Protein AF-A0A6L8N233-F1 (afdb_monomer_lite)

Structure (mmCIF, N/CA/C/O backbone):
data_AF-A0A6L8N233-F1
#
_entry.id   AF-A0A6L8N233-F1
#
loop_
_atom_site.group_PDB
_atom_site.id
_atom_site.type_symbol
_atom_site.label_atom_id
_atom_site.label_alt_id
_atom_site.label_comp_id
_atom_site.label_asym_id
_atom_site.label_entity_id
_atom_site.label_seq_id
_atom_site.pdbx_PDB_ins_code
_atom_site.Cartn_x
_atom_site.Cartn_y
_atom_site.Cartn_z
_atom_site.occupancy
_atom_site.B_iso_or_equiv
_atom_site.auth_seq_id
_atom_site.auth_comp_id
_atom_site.auth_asym_id
_atom_site.auth_atom_id
_atom_site.pdbx_PDB_model_num
ATOM 1 N N . GLY A 1 1 ? 22.924 7.609 2.608 1.00 50.69 1 GLY A N 1
ATOM 2 C CA . GLY A 1 1 ? 23.339 6.832 1.426 1.00 50.69 1 GLY A CA 1
ATOM 3 C C . GLY A 1 1 ? 22.273 6.999 0.373 1.00 50.69 1 GLY A C 1
ATOM 4 O O . GLY A 1 1 ? 21.151 7.308 0.747 1.00 50.69 1 GLY A O 1
ATOM 5 N N . ASP A 1 2 ? 22.6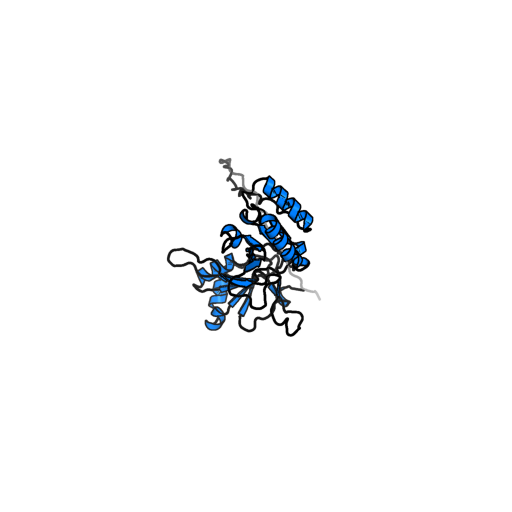19 6.865 -0.901 1.00 60.12 2 ASP A N 1
ATOM 6 C CA . ASP A 1 2 ? 21.620 6.881 -1.972 1.00 60.12 2 ASP A CA 1
ATOM 7 C C . ASP A 1 2 ? 20.732 5.619 -1.847 1.00 60.12 2 ASP A C 1
ATOM 9 O O . ASP A 1 2 ? 21.285 4.513 -1.797 1.00 60.12 2 ASP A O 1
ATOM 13 N N . PRO A 1 3 ? 19.396 5.764 -1.716 1.00 60.16 3 PRO A N 1
ATOM 14 C CA . PRO A 1 3 ? 18.484 4.645 -1.496 1.00 60.16 3 PRO A CA 1
ATOM 15 C C . PRO A 1 3 ? 18.582 3.564 -2.577 1.00 60.16 3 PRO A C 1
ATOM 17 O O . PRO A 1 3 ? 18.396 2.393 -2.258 1.00 60.16 3 PRO A O 1
ATOM 20 N N . ALA A 1 4 ? 18.977 3.902 -3.810 1.00 62.16 4 ALA A N 1
ATOM 21 C CA . ALA A 1 4 ? 19.159 2.920 -4.880 1.00 62.16 4 ALA A CA 1
ATOM 22 C C . ALA A 1 4 ? 20.195 1.827 -4.538 1.00 62.16 4 ALA A C 1
ATOM 24 O O . ALA A 1 4 ? 20.049 0.683 -4.961 1.00 62.16 4 ALA A O 1
ATOM 25 N N . TYR A 1 5 ? 21.206 2.139 -3.718 1.00 60.59 5 TYR A N 1
ATOM 26 C CA . TYR A 1 5 ? 22.234 1.175 -3.295 1.00 60.59 5 TYR A CA 1
ATOM 27 C C . TYR A 1 5 ? 21.798 0.277 -2.131 1.00 60.59 5 TYR A C 1
ATOM 29 O O . TYR A 1 5 ? 22.546 -0.616 -1.739 1.00 60.59 5 TYR A O 1
ATOM 37 N N . ALA A 1 6 ? 20.618 0.517 -1.557 1.00 68.31 6 ALA A N 1
ATOM 38 C CA . ALA A 1 6 ? 20.061 -0.294 -0.479 1.00 68.31 6 ALA A CA 1
ATOM 39 C C . ALA A 1 6 ? 19.075 -1.364 -0.986 1.00 68.31 6 ALA A C 1
ATOM 41 O O . ALA A 1 6 ? 18.641 -2.202 -0.196 1.00 68.31 6 ALA A O 1
ATOM 42 N N . ALA A 1 7 ? 18.723 -1.335 -2.278 1.00 79.88 7 ALA A N 1
ATOM 43 C CA . ALA A 1 7 ? 17.742 -2.242 -2.856 1.00 79.88 7 ALA A CA 1
ATOM 44 C C . ALA A 1 7 ? 18.231 -3.702 -2.843 1.00 79.88 7 ALA A C 1
ATOM 46 O O . ALA A 1 7 ? 19.327 -4.007 -3.320 1.00 79.88 7 ALA A O 1
ATOM 47 N N . ALA A 1 8 ? 17.402 -4.611 -2.329 1.00 82.50 8 ALA A N 1
ATOM 48 C CA . ALA A 1 8 ? 17.662 -6.043 -2.382 1.00 82.50 8 ALA A CA 1
ATOM 49 C C . ALA A 1 8 ? 17.542 -6.579 -3.813 1.00 82.50 8 ALA A C 1
ATOM 51 O O . ALA A 1 8 ? 16.635 -6.212 -4.568 1.00 82.50 8 ALA A O 1
ATOM 52 N N . ALA A 1 9 ? 18.442 -7.493 -4.169 1.00 83.44 9 ALA A N 1
ATOM 53 C CA . ALA A 1 9 ? 18.313 -8.270 -5.391 1.00 83.44 9 ALA A CA 1
ATOM 54 C C . ALA A 1 9 ? 17.313 -9.415 -5.178 1.00 83.44 9 ALA A C 1
ATOM 56 O O . ALA A 1 9 ? 17.470 -10.201 -4.243 1.00 83.44 9 ALA A O 1
ATOM 57 N N . HIS A 1 10 ? 16.345 -9.548 -6.089 1.00 84.44 10 HIS A N 1
ATOM 58 C CA . HIS A 1 10 ? 15.433 -10.689 -6.085 1.00 84.44 10 HIS A CA 1
ATOM 59 C C . HIS A 1 10 ? 16.113 -11.914 -6.705 1.00 84.44 10 HIS A C 1
ATOM 61 O O . HIS A 1 10 ? 16.753 -11.770 -7.751 1.00 84.44 10 HIS A O 1
ATOM 67 N N . PRO A 1 11 ? 15.933 -13.126 -6.153 1.00 81.19 11 PRO A N 1
ATOM 68 C CA . PRO A 1 11 ? 16.525 -14.335 -6.727 1.00 81.19 11 PRO A CA 1
ATOM 69 C C . PRO A 1 11 ? 15.965 -14.690 -8.115 1.00 81.19 11 PRO A C 1
ATOM 71 O O . PRO A 1 11 ? 16.673 -15.284 -8.923 1.00 81.19 11 PRO A O 1
ATOM 74 N N . GLU A 1 12 ? 14.711 -14.322 -8.399 1.00 85.19 12 GLU A N 1
ATOM 75 C CA . GLU A 1 12 ? 13.972 -14.794 -9.587 1.00 85.19 12 GLU A CA 1
ATOM 76 C C . GLU A 1 12 ? 13.432 -13.679 -10.499 1.00 85.19 12 GLU A C 1
ATOM 78 O O . GLU A 1 12 ? 12.835 -13.969 -11.531 1.00 85.19 12 GLU A O 1
ATOM 83 N N . LYS A 1 13 ? 13.589 -12.402 -10.123 1.00 88.31 13 LYS A N 1
ATOM 84 C CA . LYS A 1 13 ? 12.946 -11.272 -10.820 1.00 88.31 13 LYS A CA 1
ATOM 85 C C . LYS A 1 13 ? 13.950 -10.196 -11.190 1.00 88.31 13 LYS A C 1
ATOM 87 O O . LYS A 1 13 ? 14.849 -9.871 -10.414 1.00 88.31 13 LYS A O 1
ATOM 92 N N . VAL A 1 14 ? 13.746 -9.582 -12.350 1.00 91.75 14 VAL A N 1
ATOM 93 C CA . VAL A 1 14 ? 14.520 -8.418 -12.787 1.00 91.75 14 VAL A CA 1
ATOM 94 C C . VAL A 1 14 ? 13.913 -7.170 -12.152 1.00 91.75 14 VAL A C 1
ATOM 96 O O . VAL A 1 14 ? 12.794 -6.781 -12.470 1.00 91.75 14 VAL A O 1
ATOM 99 N N . SER A 1 15 ? 14.646 -6.541 -11.233 1.00 93.44 15 SER A N 1
ATOM 100 C CA . SER A 1 15 ? 14.187 -5.321 -10.558 1.00 93.44 15 SER A CA 1
ATOM 101 C C . SER A 1 15 ? 14.528 -4.087 -11.387 1.00 93.44 15 SER A C 1
ATOM 103 O O . SER A 1 15 ? 15.699 -3.850 -11.681 1.00 93.44 15 SER A O 1
ATOM 105 N N . VAL A 1 16 ? 13.520 -3.284 -11.722 1.00 95.44 16 VAL A N 1
ATOM 106 C CA . VAL A 1 16 ? 13.694 -1.989 -12.391 1.00 95.44 16 VAL A CA 1
ATOM 107 C C . VAL A 1 16 ? 13.377 -0.886 -11.390 1.00 95.44 16 VAL A C 1
ATOM 109 O O . VAL A 1 16 ? 12.222 -0.682 -11.019 1.00 95.44 16 VAL A O 1
ATOM 112 N N . LEU A 1 17 ? 14.424 -0.199 -10.930 1.00 95.19 17 LEU A N 1
ATOM 113 C CA . LEU A 1 17 ? 14.299 0.929 -10.011 1.00 95.19 17 LEU A CA 1
ATOM 114 C C . LEU A 1 17 ? 13.751 2.151 -10.755 1.00 95.19 17 LEU A C 1
ATOM 116 O O . LEU A 1 17 ? 14.282 2.548 -11.794 1.00 95.19 17 LEU A O 1
ATOM 120 N N . LEU A 1 18 ? 12.695 2.748 -10.212 1.00 94.94 18 LEU A N 1
ATOM 121 C CA . LEU A 1 18 ? 11.991 3.869 -10.813 1.00 94.94 18 LEU A CA 1
ATOM 122 C C . LEU A 1 18 ? 12.431 5.187 -10.186 1.00 94.94 18 LEU A C 1
ATOM 124 O O . LEU A 1 18 ? 12.114 5.478 -9.031 1.00 94.94 18 LEU A O 1
ATOM 128 N N . GLY A 1 19 ? 13.114 5.994 -10.995 1.00 91.62 19 GLY A N 1
ATOM 129 C CA . GLY A 1 19 ? 13.487 7.358 -10.651 1.00 91.62 19 GLY A CA 1
ATOM 130 C C . GLY A 1 19 ? 14.446 7.461 -9.466 1.00 91.62 19 GLY A C 1
ATOM 131 O O . GLY A 1 19 ? 15.074 6.496 -9.037 1.00 91.62 19 GLY A O 1
ATOM 132 N N . VAL A 1 20 ? 14.570 8.687 -8.964 1.00 90.81 20 VAL A N 1
ATOM 133 C CA . VAL A 1 20 ? 15.299 9.028 -7.740 1.00 90.81 20 VAL A CA 1
ATOM 134 C C . VAL A 1 20 ? 14.536 10.137 -7.009 1.00 90.81 20 VAL A C 1
ATOM 136 O O . VAL A 1 20 ? 13.798 10.894 -7.654 1.00 90.81 20 VAL A O 1
ATOM 139 N N . PRO A 1 21 ? 14.695 10.286 -5.683 1.00 90.31 21 PRO A N 1
ATOM 140 C CA . PRO A 1 21 ? 13.960 11.294 -4.929 1.00 90.31 21 PRO A CA 1
ATOM 141 C C . PRO A 1 21 ? 14.190 12.703 -5.483 1.00 90.31 21 PRO A C 1
ATOM 143 O O . PRO A 1 21 ? 15.297 13.050 -5.897 1.00 90.31 21 PRO A O 1
ATOM 146 N N . ARG A 1 22 ? 13.138 13.531 -5.467 1.00 87.88 22 ARG A N 1
ATOM 147 C CA . ARG A 1 22 ? 13.118 14.922 -5.977 1.00 87.88 22 ARG A CA 1
ATOM 148 C C . ARG A 1 22 ? 13.330 15.090 -7.488 1.00 87.88 22 ARG A C 1
ATOM 150 O O . ARG A 1 22 ? 13.265 16.220 -7.968 1.00 87.88 22 ARG A O 1
ATOM 157 N N . ALA A 1 23 ? 13.547 14.014 -8.245 1.00 89.88 23 ALA A N 1
ATOM 158 C CA . ALA A 1 23 ? 13.563 14.079 -9.702 1.00 89.88 23 ALA A CA 1
ATOM 159 C C . ALA A 1 23 ? 12.143 14.148 -10.285 1.00 89.88 23 ALA A C 1
ATOM 161 O O . ALA A 1 23 ? 11.138 13.909 -9.596 1.00 89.88 23 ALA A O 1
ATOM 162 N N . ALA A 1 24 ? 12.082 14.485 -11.575 1.00 92.50 24 ALA A N 1
ATOM 163 C CA . ALA A 1 24 ? 10.862 14.381 -12.359 1.00 92.50 24 ALA A CA 1
ATOM 164 C C . ALA A 1 24 ? 10.387 12.913 -12.420 1.00 92.50 24 ALA A C 1
ATOM 166 O O . ALA A 1 24 ? 11.234 12.014 -12.445 1.00 92.50 24 ALA A O 1
ATOM 167 N N . PRO A 1 25 ? 9.065 12.662 -12.439 1.00 93.06 25 PRO A N 1
ATOM 168 C CA . PRO A 1 25 ? 8.526 11.317 -12.616 1.00 93.06 25 PRO A CA 1
ATOM 169 C C . PRO A 1 25 ? 8.985 10.682 -13.933 1.00 93.06 25 PRO A C 1
ATOM 171 O O . PRO A 1 25 ? 9.158 11.378 -14.935 1.00 93.06 25 PRO A O 1
ATOM 174 N N . VAL A 1 26 ? 9.145 9.358 -13.931 1.00 95.00 26 VAL A N 1
ATOM 175 C CA . VAL A 1 26 ? 9.464 8.581 -15.137 1.00 95.00 26 VAL A CA 1
ATOM 176 C C . VAL A 1 26 ? 8.210 8.473 -16.019 1.00 95.00 26 VAL A C 1
ATOM 178 O O . VAL A 1 26 ? 7.184 8.007 -15.521 1.00 95.00 26 VAL A O 1
ATOM 181 N N . PRO A 1 27 ? 8.256 8.873 -17.305 1.00 96.81 27 PRO A N 1
ATOM 182 C CA . PRO A 1 27 ? 7.130 8.697 -18.223 1.00 96.81 27 PRO A CA 1
ATOM 183 C C . PRO A 1 27 ? 6.857 7.220 -18.545 1.00 96.81 27 PRO A C 1
ATOM 185 O O . PRO A 1 27 ? 7.790 6.428 -18.699 1.00 96.81 27 PRO A O 1
ATOM 188 N N . ALA A 1 28 ? 5.580 6.858 -18.711 1.00 97.69 28 ALA A N 1
ATOM 189 C CA . ALA A 1 28 ? 5.168 5.493 -19.049 1.00 97.69 28 ALA A CA 1
ATOM 190 C C . ALA A 1 28 ? 5.731 5.023 -20.402 1.00 97.69 28 ALA A C 1
ATOM 192 O O . ALA A 1 28 ? 6.243 3.910 -20.488 1.00 97.69 28 ALA A O 1
ATOM 193 N N . ASP A 1 29 ? 5.716 5.883 -21.428 1.00 98.00 29 ASP A N 1
ATOM 194 C CA . ASP A 1 29 ? 6.217 5.559 -22.774 1.00 98.00 29 ASP A CA 1
ATOM 195 C C . ASP A 1 29 ? 7.717 5.231 -22.785 1.00 98.00 29 ASP A C 1
ATOM 197 O O . ASP A 1 29 ? 8.153 4.278 -23.441 1.00 98.00 29 ASP A O 1
ATOM 201 N N . ASP A 1 30 ? 8.514 5.988 -22.025 1.00 97.50 30 ASP A N 1
ATOM 202 C CA . ASP A 1 30 ? 9.959 5.772 -21.907 1.00 97.50 30 ASP A CA 1
ATOM 203 C C . ASP A 1 30 ? 10.248 4.436 -21.212 1.00 97.50 30 ASP A C 1
ATOM 205 O O . ASP A 1 30 ? 11.092 3.654 -21.663 1.00 97.50 30 ASP A O 1
ATOM 209 N N . LEU A 1 31 ? 9.512 4.142 -20.135 1.00 97.50 31 LEU A N 1
ATOM 210 C CA . LEU A 1 31 ? 9.632 2.880 -19.414 1.00 97.50 31 LEU A CA 1
ATOM 211 C C . LEU A 1 31 ? 9.175 1.696 -20.275 1.00 97.50 31 LEU A C 1
ATOM 213 O O . LEU A 1 31 ? 9.887 0.697 -20.360 1.00 97.50 31 LEU A O 1
ATOM 217 N N . ALA A 1 32 ? 8.044 1.806 -20.970 1.00 97.62 32 ALA A N 1
ATOM 218 C CA . ALA A 1 32 ? 7.570 0.776 -21.890 1.00 97.62 32 ALA A CA 1
ATOM 219 C C . ALA A 1 32 ? 8.587 0.521 -23.013 1.00 97.62 32 ALA A C 1
ATOM 221 O O . ALA A 1 32 ? 8.904 -0.631 -23.306 1.00 97.62 32 ALA A O 1
ATOM 222 N N . THR A 1 33 ? 9.178 1.574 -23.585 1.00 97.56 33 THR A N 1
ATOM 223 C CA . THR A 1 33 ? 10.228 1.456 -24.611 1.00 97.56 33 THR A CA 1
ATOM 224 C C . THR A 1 33 ? 11.450 0.701 -24.084 1.00 97.56 33 THR A C 1
ATOM 226 O O . THR A 1 33 ? 11.960 -0.198 -24.757 1.00 97.56 33 THR A O 1
ATOM 229 N N . LEU A 1 34 ? 11.898 1.017 -22.865 1.00 95.81 34 LEU A N 1
ATOM 230 C CA . LEU A 1 34 ? 12.995 0.308 -22.203 1.00 95.81 34 LEU A CA 1
ATOM 231 C C . LEU A 1 34 ? 12.666 -1.184 -22.020 1.00 95.81 34 LEU A C 1
ATOM 233 O O . LEU A 1 34 ? 13.458 -2.046 -22.401 1.00 95.81 34 LEU A O 1
ATOM 237 N N . LEU A 1 35 ? 11.494 -1.492 -21.459 1.00 96.94 35 LEU A N 1
ATOM 238 C CA . LEU A 1 35 ? 11.075 -2.866 -21.168 1.00 96.94 35 LEU A CA 1
ATOM 239 C C . LEU A 1 35 ? 10.820 -3.686 -22.438 1.00 96.94 35 LEU A C 1
ATOM 241 O O . LEU A 1 35 ? 11.095 -4.885 -22.458 1.00 96.94 35 LEU A O 1
ATOM 245 N N . ALA A 1 36 ? 10.346 -3.058 -23.514 1.00 96.12 36 ALA A N 1
ATOM 246 C CA . ALA A 1 36 ? 10.171 -3.698 -24.815 1.00 96.12 36 ALA A CA 1
ATOM 247 C C . ALA A 1 36 ? 11.503 -4.148 -25.438 1.00 96.12 36 ALA A C 1
ATOM 249 O O . ALA A 1 36 ? 11.515 -5.095 -26.223 1.00 96.12 36 ALA A O 1
ATOM 250 N N . GLY A 1 37 ? 12.617 -3.506 -25.068 1.00 95.25 37 GLY A N 1
ATOM 251 C CA . GLY A 1 37 ? 13.964 -3.893 -25.488 1.00 95.25 37 GLY A CA 1
ATOM 252 C C . GLY A 1 37 ? 14.536 -5.114 -24.758 1.00 95.25 37 GLY A C 1
ATOM 253 O O . GLY A 1 37 ? 15.576 -5.630 -25.172 1.00 95.25 37 GLY A O 1
ATOM 254 N N . LEU A 1 38 ? 13.894 -5.590 -23.684 1.00 94.12 38 LEU A N 1
ATOM 255 C CA . LEU A 1 38 ? 14.348 -6.763 -22.937 1.00 94.12 38 LEU A CA 1
ATOM 256 C C . LEU A 1 38 ? 13.992 -8.074 -23.662 1.00 94.12 38 LEU A C 1
ATOM 258 O O . LEU A 1 38 ? 12.946 -8.165 -24.310 1.00 94.12 38 LEU A O 1
ATOM 262 N N . PRO A 1 39 ? 14.806 -9.138 -23.506 1.00 91.75 39 PRO A N 1
ATOM 263 C CA . PRO A 1 39 ? 14.416 -10.485 -23.915 1.00 91.75 39 PRO A CA 1
ATOM 264 C C . PRO A 1 39 ? 13.083 -10.899 -23.278 1.00 91.75 39 PRO A C 1
ATOM 266 O O . PRO A 1 39 ? 12.818 -10.549 -22.129 1.00 91.75 39 PRO A O 1
ATOM 269 N N . ALA A 1 40 ? 12.264 -11.676 -23.995 1.00 87.44 40 ALA A N 1
ATOM 270 C CA . ALA A 1 40 ? 10.913 -12.040 -23.555 1.00 87.44 40 ALA A CA 1
ATOM 271 C C . ALA A 1 40 ? 10.882 -12.676 -22.152 1.00 87.44 40 ALA A C 1
ATOM 273 O O . ALA A 1 40 ? 10.082 -12.254 -21.317 1.00 87.44 40 ALA A O 1
ATOM 274 N N . ASP A 1 41 ? 11.798 -13.610 -21.877 1.00 86.75 41 ASP A N 1
ATOM 275 C CA . ASP A 1 41 ? 11.907 -14.281 -20.576 1.00 86.75 41 ASP A CA 1
ATOM 276 C C . ASP A 1 41 ? 12.213 -13.275 -19.457 1.00 86.75 41 ASP A C 1
ATOM 278 O O . ASP A 1 41 ? 11.535 -13.248 -18.431 1.00 86.75 41 ASP A O 1
ATOM 282 N N . ALA A 1 42 ? 13.166 -12.364 -19.691 1.00 88.50 42 ALA A N 1
ATOM 283 C CA . ALA A 1 42 ? 13.509 -11.316 -18.735 1.00 88.50 42 ALA A CA 1
ATOM 284 C C . ALA A 1 42 ? 12.323 -10.372 -18.504 1.00 88.50 42 ALA A C 1
ATOM 286 O O . ALA A 1 42 ? 11.980 -10.103 -17.355 1.00 88.50 42 ALA A O 1
ATOM 287 N N . ARG A 1 43 ? 11.652 -9.937 -19.579 1.00 90.69 43 ARG A N 1
ATOM 288 C CA . ARG A 1 43 ? 10.483 -9.050 -19.529 1.00 90.69 43 ARG A CA 1
ATOM 289 C C . ARG A 1 43 ? 9.338 -9.641 -18.704 1.00 90.69 43 ARG A C 1
ATOM 291 O O . ARG A 1 43 ? 8.744 -8.917 -17.918 1.00 90.69 43 ARG A O 1
ATOM 298 N N . SER A 1 44 ? 9.073 -10.946 -18.822 1.00 88.25 44 SER A N 1
ATOM 299 C CA . SER A 1 44 ? 8.035 -11.627 -18.023 1.00 88.25 44 SER A CA 1
ATOM 300 C C . SER A 1 44 ? 8.350 -11.731 -16.525 1.00 88.25 44 SER A C 1
ATOM 302 O O . SER A 1 44 ? 7.458 -11.999 -15.727 1.00 88.25 44 SER A O 1
ATOM 304 N N . SER A 1 45 ? 9.608 -11.500 -16.140 1.00 91.44 45 SER A N 1
ATOM 305 C CA . SER A 1 45 ? 10.086 -11.544 -14.752 1.00 91.44 45 SER A CA 1
ATOM 306 C C . SER A 1 45 ? 10.354 -10.154 -14.163 1.00 91.44 45 SER A C 1
ATOM 308 O O . SER A 1 45 ? 10.944 -10.042 -13.087 1.00 91.44 45 SER A O 1
ATOM 310 N N . VAL A 1 46 ? 9.981 -9.083 -14.872 1.00 95.06 46 VAL A N 1
ATOM 311 C CA . VAL A 1 46 ? 10.214 -7.714 -14.408 1.00 95.06 46 VAL A CA 1
ATOM 312 C C . VAL A 1 46 ? 9.314 -7.398 -13.221 1.00 95.06 46 VAL A C 1
ATOM 314 O O . VAL A 1 46 ? 8.106 -7.629 -13.250 1.00 95.06 46 VAL A O 1
ATOM 317 N N . ARG A 1 47 ? 9.918 -6.786 -12.202 1.00 95.44 47 ARG A N 1
ATOM 318 C CA . ARG A 1 47 ? 9.205 -6.050 -11.162 1.00 95.44 47 ARG A CA 1
ATOM 319 C C . ARG A 1 47 ? 9.647 -4.593 -11.154 1.00 95.44 47 ARG A C 1
ATOM 321 O O . ARG A 1 47 ? 10.843 -4.291 -11.205 1.00 95.44 47 ARG A O 1
ATOM 328 N N . LEU A 1 48 ? 8.681 -3.695 -11.076 1.00 97.25 48 LEU A N 1
ATOM 329 C CA . LEU A 1 48 ? 8.900 -2.266 -10.937 1.00 97.25 48 LEU A CA 1
ATOM 330 C C . LEU A 1 48 ? 9.044 -1.909 -9.462 1.00 97.25 48 LEU A C 1
ATOM 332 O O . LEU A 1 48 ? 8.261 -2.361 -8.629 1.00 97.25 48 LEU A O 1
ATOM 336 N N . VAL A 1 49 ? 10.046 -1.097 -9.143 1.00 96.19 49 VAL A N 1
ATOM 337 C CA . VAL A 1 49 ? 10.388 -0.759 -7.762 1.00 96.19 49 VAL A CA 1
ATOM 338 C C . VAL A 1 49 ? 10.480 0.763 -7.614 1.00 96.19 49 VAL A C 1
ATOM 340 O O . VAL A 1 49 ? 11.422 1.355 -8.145 1.00 96.19 49 VAL A O 1
ATOM 343 N N . PRO A 1 50 ? 9.542 1.424 -6.911 1.00 94.69 50 PRO A N 1
ATOM 344 C CA . PRO A 1 50 ? 9.583 2.867 -6.712 1.00 94.69 50 PRO A CA 1
ATOM 345 C C . PRO A 1 50 ? 10.783 3.261 -5.847 1.00 94.69 50 PRO A C 1
ATOM 347 O O . PRO A 1 50 ? 10.881 2.877 -4.680 1.00 94.69 50 PRO A O 1
ATOM 350 N N . ALA A 1 51 ? 11.699 4.041 -6.423 1.00 93.81 51 ALA A N 1
ATOM 351 C CA . ALA A 1 51 ? 12.896 4.547 -5.750 1.00 93.81 51 ALA A CA 1
ATOM 352 C C . ALA A 1 51 ? 12.880 6.079 -5.588 1.00 93.81 51 ALA A C 1
ATOM 354 O O . ALA A 1 51 ? 13.794 6.648 -4.996 1.00 93.81 51 ALA A O 1
ATOM 355 N N . ASP A 1 52 ? 11.837 6.754 -6.075 1.00 91.75 52 ASP A N 1
ATOM 356 C CA . ASP A 1 52 ? 11.649 8.206 -5.998 1.00 91.75 52 ASP A CA 1
ATOM 357 C C . ASP A 1 52 ? 10.684 8.658 -4.886 1.00 91.75 52 ASP A C 1
ATOM 359 O O . ASP A 1 52 ? 10.487 9.858 -4.682 1.00 91.75 52 ASP A O 1
ATOM 363 N N . GLY A 1 53 ? 10.103 7.695 -4.167 1.00 90.81 53 GLY A N 1
ATOM 364 C CA . GLY A 1 53 ? 9.135 7.912 -3.095 1.00 90.81 53 GLY A CA 1
ATOM 365 C C . GLY A 1 53 ? 7.701 8.167 -3.560 1.00 90.81 53 GLY A C 1
ATOM 366 O O . GLY A 1 53 ? 6.864 8.566 -2.751 1.00 90.81 53 GLY A O 1
ATOM 367 N N . ARG A 1 54 ? 7.400 7.950 -4.846 1.00 93.44 54 ARG A N 1
ATOM 368 C CA . ARG A 1 54 ? 6.037 7.994 -5.386 1.00 93.44 54 ARG A CA 1
ATOM 369 C C . ARG A 1 54 ? 5.485 6.582 -5.513 1.00 93.44 54 ARG A C 1
ATOM 371 O O . ARG A 1 54 ? 6.206 5.639 -5.825 1.00 93.44 54 ARG A O 1
ATOM 378 N N . GLU A 1 55 ? 4.186 6.427 -5.293 1.00 94.12 55 GLU A N 1
ATOM 379 C CA . GLU A 1 55 ? 3.518 5.167 -5.601 1.00 94.12 55 GLU A CA 1
ATOM 380 C C . GLU A 1 55 ? 3.492 4.948 -7.126 1.00 94.12 55 GLU A C 1
ATOM 382 O O . GLU A 1 55 ? 3.134 5.849 -7.883 1.00 94.12 55 GLU A O 1
ATOM 387 N N . ALA A 1 56 ? 3.849 3.742 -7.576 1.00 95.94 56 ALA A N 1
ATOM 388 C CA . ALA A 1 56 ? 4.025 3.427 -8.995 1.00 95.94 56 ALA A CA 1
ATOM 389 C C . ALA A 1 56 ? 2.897 2.573 -9.606 1.00 95.94 56 ALA A C 1
ATOM 391 O O . ALA A 1 56 ? 3.047 2.091 -10.724 1.00 95.94 56 ALA A O 1
ATOM 392 N N . VAL A 1 57 ? 1.771 2.370 -8.909 1.00 96.88 57 VAL A N 1
ATOM 393 C CA . VAL A 1 57 ? 0.693 1.475 -9.380 1.00 96.88 57 VAL A CA 1
ATOM 394 C C . VAL A 1 57 ? 0.062 1.979 -10.680 1.00 96.88 57 VAL A C 1
ATOM 396 O O . VAL A 1 57 ? -0.020 1.219 -11.636 1.00 96.88 57 VAL A O 1
ATOM 399 N N . THR A 1 58 ? -0.312 3.261 -10.760 1.00 95.88 58 THR A N 1
ATOM 400 C CA . THR A 1 58 ? -0.874 3.839 -11.998 1.00 95.88 58 THR A CA 1
ATOM 401 C C . THR A 1 58 ? 0.130 3.796 -13.149 1.00 95.88 58 THR A C 1
ATOM 403 O O . THR A 1 58 ? -0.224 3.405 -14.252 1.00 95.88 58 THR A O 1
ATOM 406 N N . LEU A 1 59 ? 1.405 4.102 -12.882 1.00 97.31 59 LEU A N 1
ATOM 407 C CA . LEU A 1 59 ? 2.466 3.977 -13.885 1.00 97.31 59 LEU A CA 1
ATOM 408 C C . LEU A 1 59 ? 2.593 2.531 -14.393 1.00 97.31 59 LEU A C 1
ATOM 410 O O . LEU A 1 59 ? 2.731 2.312 -15.591 1.00 97.31 59 LEU A O 1
ATOM 414 N N . ALA A 1 60 ? 2.540 1.540 -13.499 1.00 97.38 60 ALA A N 1
ATOM 415 C CA . ALA A 1 60 ? 2.597 0.131 -13.872 1.00 97.38 60 ALA A CA 1
ATOM 416 C C . ALA A 1 60 ? 1.393 -0.282 -14.732 1.00 97.38 60 ALA A C 1
ATOM 418 O O . ALA A 1 60 ? 1.577 -0.998 -15.712 1.00 97.38 60 ALA A O 1
ATOM 419 N N . GLU A 1 61 ? 0.187 0.185 -14.402 1.00 97.31 61 GLU A N 1
ATOM 420 C CA . GLU A 1 61 ? -1.025 -0.029 -15.203 1.00 97.31 61 GLU A CA 1
ATOM 421 C C . GLU A 1 61 ? -0.898 0.565 -16.615 1.00 97.31 61 GLU A C 1
ATOM 423 O O . GLU A 1 61 ? -1.176 -0.131 -17.592 1.00 97.31 61 GLU A O 1
ATOM 428 N N . ASP A 1 62 ? -0.410 1.802 -16.737 1.00 97.75 62 ASP A N 1
ATOM 429 C CA . ASP A 1 62 ? -0.194 2.459 -18.033 1.00 97.75 62 ASP A CA 1
ATOM 430 C C . ASP A 1 62 ? 0.846 1.702 -18.879 1.00 97.75 62 ASP A C 1
ATOM 432 O O . ASP A 1 62 ? 0.670 1.489 -20.078 1.00 97.75 62 ASP A O 1
ATOM 436 N N . VAL A 1 63 ? 1.925 1.223 -18.255 1.00 97.69 63 VAL A N 1
ATOM 437 C CA . VAL A 1 63 ? 2.950 0.421 -18.941 1.00 97.69 63 VAL A CA 1
ATOM 438 C C . VAL A 1 63 ? 2.414 -0.959 -19.334 1.00 97.69 63 VAL A C 1
ATOM 440 O O . VAL A 1 63 ? 2.767 -1.458 -20.404 1.00 97.69 63 VAL A O 1
ATOM 443 N N . CYS A 1 64 ? 1.549 -1.573 -18.517 1.00 97.25 64 CYS A N 1
ATOM 444 C CA . CYS A 1 64 ? 0.880 -2.821 -18.888 1.00 97.25 64 CYS A CA 1
ATOM 445 C C . CYS A 1 64 ? 0.068 -2.637 -20.171 1.00 97.25 64 CYS A C 1
ATOM 447 O O . CYS A 1 64 ? 0.153 -3.484 -21.056 1.00 97.25 64 CYS A O 1
ATOM 449 N N . ASP A 1 65 ? -0.662 -1.526 -20.304 1.00 96.94 65 ASP A N 1
ATOM 450 C CA . ASP A 1 65 ? -1.432 -1.223 -21.516 1.00 96.94 65 ASP A CA 1
ATOM 451 C C . ASP A 1 65 ? -0.534 -1.053 -22.741 1.00 96.94 65 ASP A C 1
ATOM 453 O O . ASP A 1 65 ? -0.825 -1.600 -23.803 1.00 96.94 65 ASP A O 1
ATOM 457 N N . LEU A 1 66 ? 0.580 -0.331 -22.590 1.00 96.88 66 LEU A N 1
ATOM 458 C CA . LEU A 1 66 ? 1.530 -0.090 -23.678 1.00 96.88 66 LEU A CA 1
ATOM 459 C C . LEU A 1 66 ? 2.227 -1.375 -24.147 1.00 96.88 66 LEU A C 1
ATOM 461 O O . LEU A 1 66 ? 2.505 -1.531 -25.337 1.00 96.88 66 LEU A O 1
ATOM 465 N N . LEU A 1 67 ? 2.525 -2.295 -23.226 1.00 94.88 67 LEU A N 1
ATOM 466 C CA . LEU A 1 67 ? 3.211 -3.554 -23.532 1.00 94.88 67 LEU A CA 1
ATOM 467 C C . LEU A 1 67 ? 2.259 -4.708 -23.866 1.00 94.88 67 LEU A C 1
ATOM 469 O O . LEU A 1 67 ? 2.692 -5.695 -24.464 1.00 94.88 67 LEU A O 1
ATOM 473 N N . GLY A 1 68 ? 0.991 -4.611 -23.462 1.00 93.69 68 GLY A N 1
ATOM 474 C CA . GLY A 1 68 ? 0.030 -5.711 -23.514 1.00 93.69 68 GLY A CA 1
ATOM 475 C C . GLY A 1 68 ? 0.402 -6.883 -22.598 1.00 93.69 68 GLY A C 1
ATOM 476 O O . GLY A 1 68 ? 0.030 -8.021 -22.879 1.00 93.69 68 GLY A O 1
ATOM 477 N N . THR A 1 69 ? 1.175 -6.640 -21.534 1.00 93.56 69 THR A N 1
ATOM 478 C CA . THR A 1 69 ? 1.669 -7.681 -20.617 1.00 93.56 69 THR A CA 1
ATOM 479 C C . THR A 1 69 ? 1.478 -7.287 -19.163 1.00 93.56 69 THR A C 1
ATOM 481 O O . THR A 1 69 ? 1.496 -6.110 -18.825 1.00 93.56 69 THR A O 1
ATOM 484 N N . GLU A 1 70 ? 1.350 -8.288 -18.300 1.00 95.25 70 GLU A N 1
ATOM 485 C CA . GLU A 1 70 ? 1.262 -8.119 -16.850 1.00 95.25 70 GLU A CA 1
ATOM 486 C C . GLU A 1 70 ? 2.613 -7.681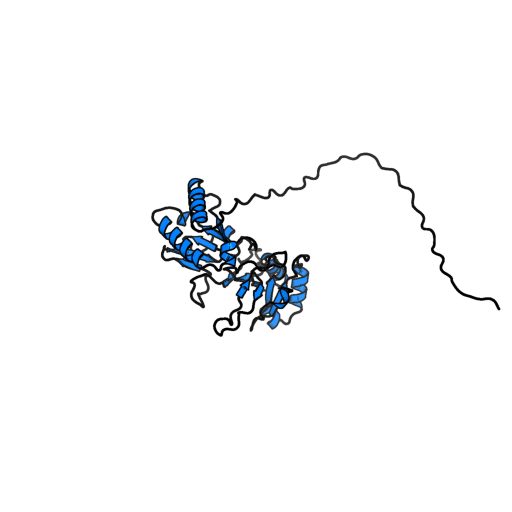 -16.268 1.00 95.25 70 GLU A C 1
ATOM 488 O O . GLU A 1 70 ? 3.666 -8.108 -16.749 1.00 95.25 70 GLU A O 1
ATOM 493 N N . LEU A 1 71 ? 2.587 -6.871 -15.210 1.00 96.25 71 LEU A N 1
ATOM 494 C CA . LEU A 1 71 ? 3.787 -6.424 -14.502 1.00 96.25 71 LEU A CA 1
ATOM 495 C C . LEU A 1 71 ? 3.572 -6.461 -12.997 1.00 96.25 71 LEU A C 1
ATOM 497 O O . LEU A 1 71 ? 2.510 -6.095 -12.500 1.00 96.25 71 LEU A O 1
ATOM 501 N N . GLU A 1 72 ? 4.606 -6.857 -12.262 1.00 96.94 72 GLU A N 1
ATOM 502 C CA . GLU A 1 72 ? 4.632 -6.661 -10.817 1.00 96.94 72 GLU A CA 1
ATOM 503 C C . GLU A 1 72 ? 5.160 -5.266 -10.474 1.00 96.94 72 GLU A C 1
ATOM 505 O O . GLU A 1 72 ? 6.098 -4.770 -11.098 1.00 96.94 72 GLU A O 1
ATOM 510 N N . VAL A 1 73 ? 4.594 -4.657 -9.439 1.00 97.31 73 VAL A N 1
ATOM 511 C CA . VAL A 1 73 ? 5.061 -3.413 -8.836 1.00 97.31 73 VAL A CA 1
ATOM 512 C C . VAL A 1 73 ? 5.131 -3.569 -7.321 1.00 97.31 73 VAL A C 1
ATOM 514 O O . VAL A 1 73 ? 4.189 -4.047 -6.687 1.00 97.31 73 VAL A O 1
ATOM 517 N N . THR A 1 74 ? 6.248 -3.172 -6.717 1.00 96.38 74 THR A N 1
ATOM 518 C CA . THR A 1 74 ? 6.376 -3.117 -5.257 1.00 96.38 74 THR A CA 1
ATOM 519 C C . THR A 1 74 ? 5.819 -1.792 -4.734 1.00 96.38 74 THR A C 1
ATOM 521 O O . THR A 1 74 ? 5.936 -0.757 -5.386 1.00 96.38 74 THR A O 1
ATOM 524 N N . LEU A 1 75 ? 5.210 -1.791 -3.545 1.00 95.25 75 LEU A N 1
ATOM 525 C CA . LEU A 1 75 ? 4.668 -0.560 -2.942 1.00 95.25 75 LEU A CA 1
ATOM 526 C C . LEU A 1 75 ? 5.729 0.289 -2.229 1.00 95.25 75 LEU A C 1
ATOM 528 O O . LEU A 1 75 ? 5.457 1.417 -1.838 1.00 95.25 75 LEU A O 1
ATOM 532 N N . GLY A 1 76 ? 6.950 -0.226 -2.100 1.00 94.19 76 GLY A N 1
ATOM 533 C CA . GLY A 1 76 ? 8.112 0.486 -1.580 1.00 94.19 76 GLY A CA 1
ATOM 534 C C . GLY A 1 76 ? 9.407 -0.132 -2.092 1.00 94.19 76 GLY A C 1
ATOM 535 O O . GLY A 1 76 ? 9.389 -0.979 -2.987 1.00 94.19 76 GLY A O 1
ATOM 536 N N . LEU A 1 77 ? 10.527 0.259 -1.491 1.00 93.62 77 LEU A N 1
ATOM 537 C CA . LEU A 1 77 ? 11.847 -0.262 -1.820 1.00 93.62 77 LEU A CA 1
ATOM 538 C C . LEU A 1 77 ? 12.113 -1.563 -1.034 1.00 93.62 77 LEU A C 1
ATOM 540 O O . LEU A 1 77 ? 12.105 -1.524 0.200 1.00 93.62 77 LEU A O 1
ATOM 544 N N . PRO A 1 78 ? 12.356 -2.707 -1.699 1.00 92.81 78 PRO A N 1
ATOM 545 C CA . PRO A 1 78 ? 12.814 -3.924 -1.038 1.00 92.81 78 PRO A CA 1
ATOM 546 C C . PRO A 1 78 ? 14.237 -3.731 -0.515 1.00 92.81 78 PRO A C 1
ATOM 548 O O . PRO A 1 78 ? 15.117 -3.324 -1.266 1.00 92.81 78 PRO A O 1
ATOM 551 N N . LEU A 1 79 ? 14.477 -4.034 0.754 1.00 89.38 79 LEU A N 1
ATOM 552 C CA . LEU A 1 79 ? 15.768 -3.954 1.430 1.00 89.38 79 LEU A CA 1
ATOM 553 C C . LEU A 1 79 ? 16.205 -5.345 1.876 1.00 89.38 79 LEU A C 1
ATOM 555 O O . LEU A 1 79 ? 15.376 -6.159 2.300 1.00 89.38 79 LEU A O 1
ATOM 559 N N . SER A 1 80 ? 17.511 -5.602 1.821 1.00 80.75 80 SER A N 1
ATOM 560 C CA . SER A 1 80 ? 18.074 -6.856 2.318 1.00 80.75 80 SER A CA 1
ATOM 561 C C . SER A 1 80 ? 17.827 -6.966 3.820 1.00 80.75 80 SER A C 1
ATOM 563 O O . SER A 1 80 ? 18.062 -6.006 4.559 1.00 80.75 80 SER A O 1
ATOM 565 N N . GLY A 1 81 ? 17.362 -8.132 4.271 1.00 66.50 81 GLY A N 1
ATOM 566 C CA . GLY A 1 81 ? 17.281 -8.442 5.694 1.00 66.50 81 GLY A CA 1
ATOM 567 C C . GLY A 1 81 ? 18.662 -8.432 6.358 1.00 66.50 81 GLY A C 1
ATOM 568 O O . GLY A 1 81 ? 19.702 -8.451 5.698 1.00 66.50 81 GLY A O 1
ATOM 569 N N . ASP A 1 82 ? 18.684 -8.421 7.685 1.00 57.19 82 ASP A N 1
ATOM 570 C CA . ASP A 1 82 ? 19.894 -8.315 8.512 1.00 57.19 82 ASP A CA 1
ATOM 571 C C . ASP A 1 82 ? 20.766 -9.593 8.564 1.00 57.19 82 ASP A C 1
ATOM 573 O O . ASP A 1 82 ? 21.688 -9.690 9.374 1.00 57.19 82 ASP A O 1
ATOM 577 N N . GLY A 1 83 ? 20.545 -10.552 7.657 1.00 49.25 83 GLY A N 1
ATOM 578 C CA . GLY A 1 83 ? 21.457 -11.675 7.419 1.00 49.25 83 GLY A CA 1
ATOM 579 C C . GLY A 1 83 ? 21.274 -12.897 8.325 1.00 49.25 83 GLY A C 1
ATOM 580 O O . GLY A 1 83 ? 22.156 -13.755 8.360 1.00 49.25 83 GLY A O 1
ATOM 581 N N . THR A 1 84 ? 20.153 -13.028 9.040 1.00 47.78 84 THR A N 1
ATOM 582 C CA . THR A 1 84 ? 19.778 -14.305 9.682 1.00 47.78 84 THR A CA 1
ATOM 583 C C . THR A 1 84 ? 19.088 -15.250 8.681 1.00 47.78 84 THR A C 1
ATOM 585 O O . THR A 1 84 ? 18.521 -14.806 7.688 1.00 47.78 84 THR A O 1
ATOM 588 N N . ALA A 1 85 ? 19.141 -16.572 8.895 1.00 44.97 85 ALA A N 1
ATOM 589 C CA . ALA A 1 85 ? 18.570 -17.564 7.962 1.00 44.97 85 ALA A CA 1
ATOM 590 C C . ALA A 1 85 ? 17.031 -17.481 7.825 1.00 44.97 85 ALA A C 1
ATOM 592 O O . ALA A 1 85 ? 16.475 -17.939 6.831 1.00 44.97 85 ALA A O 1
ATOM 593 N N . GLU A 1 86 ? 16.362 -16.857 8.798 1.00 43.12 86 GLU A N 1
ATOM 594 C CA . GLU A 1 86 ? 14.939 -16.478 8.775 1.00 43.12 86 GLU A CA 1
ATOM 595 C C . GLU A 1 86 ? 14.709 -15.101 8.103 1.00 43.12 86 GLU A C 1
ATOM 597 O O . GLU A 1 86 ? 13.596 -14.787 7.694 1.00 43.12 86 GLU A O 1
ATOM 602 N N . ALA A 1 87 ? 15.774 -14.308 7.925 1.00 45.47 87 ALA A N 1
ATOM 603 C CA . ALA A 1 87 ? 15.817 -12.965 7.335 1.00 45.47 87 ALA A CA 1
ATOM 604 C C . ALA A 1 87 ? 16.365 -12.933 5.893 1.00 45.47 87 ALA A C 1
ATOM 606 O O . ALA A 1 87 ? 16.840 -11.900 5.421 1.00 45.47 87 ALA A O 1
ATOM 607 N N . ALA A 1 88 ? 16.295 -14.054 5.169 1.00 47.94 88 ALA A N 1
ATOM 608 C CA . ALA A 1 88 ? 16.575 -14.078 3.731 1.00 47.94 88 ALA A CA 1
ATOM 609 C C . ALA A 1 88 ? 15.442 -13.450 2.890 1.00 47.94 88 ALA A C 1
ATOM 611 O O . ALA A 1 88 ? 15.620 -13.224 1.694 1.00 47.94 88 ALA A O 1
ATOM 612 N N . ALA A 1 89 ? 14.284 -13.173 3.500 1.00 63.78 89 ALA A N 1
ATOM 613 C CA . ALA A 1 89 ? 13.169 -12.500 2.848 1.00 63.78 89 ALA A CA 1
ATOM 614 C C . ALA A 1 89 ? 13.414 -10.984 2.785 1.00 63.78 89 ALA A C 1
ATOM 616 O O . ALA A 1 89 ? 13.774 -10.353 3.780 1.00 63.78 89 ALA A O 1
ATOM 617 N N . GLU A 1 90 ? 13.219 -10.400 1.605 1.00 79.75 90 GLU A N 1
ATOM 618 C CA . GLU A 1 90 ? 13.289 -8.953 1.413 1.00 79.75 90 GLU A CA 1
ATOM 619 C C . GLU A 1 90 ? 12.274 -8.240 2.319 1.00 79.75 90 GLU A C 1
ATOM 621 O O . GLU A 1 90 ? 11.115 -8.647 2.417 1.00 79.75 90 GLU A O 1
ATOM 626 N N . SER A 1 91 ? 12.689 -7.143 2.954 1.00 85.88 91 SER A N 1
ATOM 627 C CA . SER A 1 91 ? 11.776 -6.272 3.700 1.00 85.88 91 SER A CA 1
ATOM 628 C C . SER A 1 91 ? 11.442 -5.044 2.861 1.00 85.88 91 SER A C 1
ATOM 630 O O . SER A 1 91 ? 12.337 -4.328 2.429 1.00 85.88 91 SER A O 1
ATOM 632 N N . VAL A 1 92 ? 10.164 -4.780 2.598 1.00 91.88 92 VAL A N 1
ATOM 633 C CA . VAL A 1 92 ? 9.765 -3.598 1.819 1.00 91.88 92 VAL A CA 1
ATOM 634 C C . VAL A 1 92 ? 9.592 -2.402 2.749 1.00 91.88 92 VAL A C 1
ATOM 636 O O . VAL A 1 92 ? 8.924 -2.497 3.778 1.00 91.88 92 VAL A O 1
ATOM 639 N N . ARG A 1 93 ? 10.197 -1.266 2.393 1.00 93.62 93 ARG A N 1
ATOM 640 C CA . ARG A 1 93 ? 10.102 -0.005 3.141 1.00 93.62 93 ARG A CA 1
ATOM 641 C C . ARG A 1 93 ? 9.699 1.127 2.217 1.00 93.62 93 ARG A C 1
ATOM 643 O O . ARG A 1 93 ? 10.246 1.271 1.126 1.00 93.62 93 ARG A O 1
ATOM 650 N N . LEU A 1 94 ? 8.759 1.950 2.663 1.00 95.19 94 LEU A N 1
ATOM 651 C CA . LEU A 1 94 ? 8.387 3.152 1.933 1.00 95.19 94 LEU A CA 1
ATOM 652 C C . LEU A 1 94 ? 9.503 4.189 1.995 1.00 95.19 94 LEU A C 1
ATOM 654 O O . LEU A 1 94 ? 10.215 4.305 2.997 1.00 95.19 94 LEU A O 1
ATOM 658 N N . LEU A 1 95 ? 9.609 4.952 0.914 1.00 93.75 95 LEU A N 1
ATOM 659 C CA . LEU A 1 95 ? 10.507 6.084 0.773 1.00 93.75 95 LEU A CA 1
ATOM 660 C C . LEU A 1 95 ? 9.656 7.347 0.620 1.00 93.75 95 LEU A C 1
ATOM 662 O O . LEU A 1 95 ? 8.689 7.346 -0.136 1.00 93.75 95 LEU A O 1
ATOM 666 N N . SER A 1 96 ? 9.993 8.421 1.325 1.00 92.44 96 SER A N 1
ATOM 667 C CA . SER A 1 96 ? 9.399 9.731 1.067 1.00 92.44 96 SER A CA 1
ATOM 668 C C . SER A 1 96 ? 9.954 10.334 -0.225 1.00 92.44 96 SER A C 1
ATOM 670 O O . SER A 1 96 ? 11.046 9.982 -0.679 1.00 92.44 96 SER A O 1
ATOM 672 N N . THR A 1 97 ? 9.259 11.325 -0.779 1.00 90.62 97 THR A N 1
ATOM 673 C CA . THR A 1 97 ? 9.741 12.119 -1.924 1.00 90.62 97 THR A CA 1
ATOM 674 C C . THR A 1 97 ? 11.047 12.864 -1.634 1.00 90.62 97 THR A C 1
ATOM 676 O O . THR A 1 97 ? 11.766 13.266 -2.552 1.00 90.62 97 THR A O 1
ATOM 679 N N . GLU A 1 98 ? 11.390 13.026 -0.354 1.00 91.00 98 GLU A N 1
ATOM 680 C CA . GLU A 1 98 ? 12.640 13.624 0.107 1.00 91.00 98 GLU A CA 1
ATOM 681 C C . GLU A 1 98 ? 13.802 12.625 0.162 1.00 91.00 98 GLU A C 1
ATOM 683 O O . GLU A 1 98 ? 14.945 13.076 0.297 1.00 91.00 98 GLU A O 1
ATOM 688 N N . GLY A 1 99 ? 13.522 11.322 0.028 1.00 89.94 99 GLY A N 1
ATOM 689 C CA . GLY A 1 99 ? 14.490 10.226 0.069 1.00 89.94 99 GLY A CA 1
ATOM 690 C C . GLY A 1 99 ? 14.680 9.590 1.448 1.00 89.94 99 GLY A C 1
ATOM 691 O O . GLY A 1 99 ? 15.721 8.983 1.692 1.00 89.94 99 GLY A O 1
ATOM 692 N N . GLU A 1 100 ? 13.721 9.739 2.363 1.00 92.00 100 GLU A N 1
ATOM 693 C CA . GLU A 1 100 ? 13.794 9.175 3.717 1.00 92.00 100 GLU A CA 1
ATOM 694 C C . GLU A 1 100 ? 12.955 7.902 3.827 1.00 92.00 100 GLU A C 1
ATOM 696 O O . GLU A 1 100 ? 11.801 7.883 3.402 1.00 92.00 100 GLU A O 1
ATOM 701 N N . PHE A 1 101 ? 13.503 6.841 4.427 1.00 92.81 101 PHE A N 1
ATOM 702 C CA . PHE A 1 101 ? 12.708 5.653 4.739 1.00 92.81 101 PHE A CA 1
ATOM 703 C C . PHE A 1 101 ? 11.715 5.952 5.858 1.00 92.81 101 PHE A C 1
ATOM 705 O O . PHE A 1 101 ? 12.105 6.486 6.898 1.00 92.81 101 PHE A O 1
ATOM 712 N N . THR A 1 102 ? 10.457 5.558 5.672 1.00 94.38 102 THR A N 1
ATOM 713 C CA . THR A 1 102 ? 9.402 5.801 6.660 1.00 94.38 102 THR A CA 1
ATOM 714 C C . THR A 1 102 ? 8.987 4.505 7.350 1.00 94.38 102 THR A C 1
ATOM 716 O O . THR A 1 102 ? 9.595 4.123 8.350 1.00 94.38 102 THR A O 1
ATOM 719 N N . TRP A 1 103 ? 7.998 3.793 6.825 1.00 94.25 103 TRP A N 1
ATOM 720 C CA . TRP A 1 103 ? 7.416 2.601 7.438 1.00 94.25 103 TRP A CA 1
ATOM 721 C C . TRP A 1 103 ? 7.312 1.432 6.452 1.00 94.25 103 TRP A C 1
ATOM 723 O O . TRP A 1 103 ? 7.498 1.597 5.245 1.00 94.25 103 TRP A O 1
ATOM 733 N N . SER A 1 104 ? 7.082 0.229 6.980 1.00 93.50 104 SER A N 1
ATOM 734 C CA . SER A 1 104 ? 6.937 -1.004 6.196 1.00 93.50 104 SER A CA 1
ATOM 735 C C . SER A 1 104 ? 5.465 -1.192 5.803 1.00 93.50 104 SER A C 1
ATOM 737 O O . SER A 1 104 ? 4.630 -1.302 6.708 1.00 93.50 104 SER A O 1
ATOM 739 N N . PRO A 1 105 ? 5.097 -1.215 4.508 1.00 94.25 105 PRO A N 1
ATOM 740 C CA . PRO A 1 105 ? 3.699 -1.324 4.124 1.00 94.25 105 PRO A CA 1
ATOM 741 C C . PRO A 1 105 ? 3.171 -2.758 4.317 1.00 94.25 105 PRO A C 1
ATOM 743 O O . PRO A 1 105 ? 3.856 -3.707 3.933 1.00 94.25 105 PRO A O 1
ATOM 746 N N . PRO A 1 106 ? 1.955 -2.949 4.877 1.00 94.00 106 PRO A N 1
ATOM 747 C CA . PRO A 1 106 ? 1.351 -4.271 5.007 1.00 94.00 106 PRO A CA 1
ATOM 748 C C . PRO A 1 106 ? 1.139 -4.993 3.678 1.00 94.00 106 PRO A C 1
ATOM 750 O O . PRO A 1 106 ? 1.251 -6.209 3.606 1.00 94.00 106 PRO A O 1
ATOM 753 N N . LEU A 1 107 ? 0.822 -4.251 2.619 1.00 94.56 107 LEU A N 1
ATOM 754 C CA . LEU A 1 107 ? 0.805 -4.756 1.253 1.00 94.56 107 LEU A CA 1
ATOM 755 C C . LEU A 1 107 ? 2.142 -4.366 0.616 1.00 94.56 107 LEU A C 1
ATOM 757 O O . LEU A 1 107 ? 2.513 -3.196 0.649 1.00 94.56 107 LEU A O 1
ATOM 761 N N . THR A 1 108 ? 2.895 -5.324 0.086 1.00 93.81 108 THR A N 1
ATOM 762 C CA . THR A 1 108 ? 4.280 -5.089 -0.353 1.00 93.81 108 THR A CA 1
ATOM 763 C C . THR A 1 108 ? 4.438 -5.124 -1.865 1.00 93.81 108 THR A C 1
ATOM 765 O O . THR A 1 108 ? 5.305 -4.420 -2.388 1.00 93.81 108 THR A O 1
ATOM 768 N N . ALA A 1 109 ? 3.591 -5.875 -2.572 1.00 94.81 109 ALA A N 1
ATOM 769 C CA . ALA A 1 109 ? 3.596 -5.948 -4.027 1.00 94.81 109 ALA A CA 1
ATOM 770 C C . ALA A 1 109 ? 2.205 -6.225 -4.610 1.00 94.81 109 ALA A C 1
ATOM 772 O O . ALA A 1 109 ? 1.356 -6.875 -3.991 1.00 94.81 109 ALA A O 1
ATOM 773 N N . LEU A 1 110 ? 2.007 -5.724 -5.825 1.00 96.25 110 LEU A N 1
ATOM 774 C CA . LEU A 1 110 ? 0.821 -5.911 -6.646 1.00 96.25 110 LEU A CA 1
ATOM 775 C C . LEU A 1 110 ? 1.230 -6.374 -8.041 1.00 96.25 110 LEU A C 1
ATOM 777 O O . LEU A 1 110 ? 2.256 -5.951 -8.569 1.00 96.25 110 LEU A O 1
ATOM 781 N N . LYS A 1 111 ? 0.373 -7.164 -8.674 1.00 96.50 111 LYS A N 1
ATOM 782 C CA . LYS A 1 111 ? 0.415 -7.465 -10.097 1.00 96.50 111 LYS A CA 1
ATOM 783 C C . LYS A 1 111 ? -0.635 -6.639 -10.821 1.00 96.50 111 LYS A C 1
ATOM 785 O O . LYS A 1 111 ? -1.820 -6.715 -10.508 1.00 96.50 111 LYS A O 1
ATOM 790 N N . CYS A 1 112 ? -0.184 -5.845 -11.777 1.00 97.06 112 CYS A N 1
ATOM 791 C CA . CYS A 1 112 ? -1.015 -5.055 -12.668 1.00 97.06 112 CYS A CA 1
ATOM 792 C C . CYS A 1 112 ? -1.250 -5.816 -13.978 1.00 97.06 112 CYS A C 1
ATOM 794 O O . CYS A 1 112 ? -0.428 -6.633 -14.403 1.00 97.06 112 CYS A O 1
ATOM 796 N N . PHE A 1 113 ? -2.378 -5.518 -14.620 1.00 96.81 113 PHE A N 1
ATOM 797 C CA . PHE A 1 113 ? -2.824 -6.169 -15.848 1.00 96.81 113 PHE A CA 1
ATOM 798 C C . PHE A 1 113 ? -3.141 -5.118 -16.916 1.00 96.81 113 PHE A C 1
ATOM 800 O O . PHE A 1 113 ? -3.625 -4.031 -16.570 1.00 96.81 113 PHE A O 1
ATOM 807 N N . PRO A 1 114 ? -2.922 -5.436 -18.205 1.00 96.19 114 PRO A N 1
ATOM 808 C CA . PRO A 1 114 ? -3.369 -4.575 -19.289 1.00 96.19 114 PRO A CA 1
ATOM 809 C C . PRO A 1 114 ? -4.895 -4.438 -19.277 1.00 96.19 114 PRO A C 1
ATOM 811 O O . PRO A 1 114 ? -5.623 -5.354 -18.871 1.00 96.19 114 PRO A O 1
ATOM 814 N N . ALA A 1 115 ? -5.385 -3.300 -19.758 1.00 95.75 115 ALA A N 1
ATOM 815 C CA . ALA A 1 115 ? -6.788 -3.138 -20.094 1.00 95.75 115 ALA A CA 1
ATOM 816 C C . ALA A 1 115 ? -7.214 -4.198 -21.124 1.00 95.75 115 ALA A C 1
ATOM 818 O O . ALA A 1 115 ? -6.468 -4.564 -22.033 1.00 95.75 115 ALA A O 1
ATOM 819 N N . ARG A 1 116 ? -8.432 -4.711 -20.962 1.00 94.31 116 ARG A N 1
ATOM 820 C CA . ARG A 1 116 ? -9.048 -5.655 -21.896 1.00 94.31 116 ARG A CA 1
ATOM 821 C C . ARG A 1 116 ? -9.576 -4.915 -23.124 1.00 94.31 116 ARG A C 1
ATOM 823 O O . ARG A 1 116 ? -9.845 -3.717 -23.070 1.00 94.31 116 ARG A O 1
ATOM 830 N N . ASP A 1 117 ? -9.827 -5.658 -24.200 1.00 91.12 117 ASP A N 1
ATOM 831 C CA . ASP A 1 117 ? -10.375 -5.123 -25.459 1.00 91.12 117 ASP A CA 1
ATOM 832 C C . ASP A 1 117 ? -11.728 -4.403 -25.291 1.00 91.12 117 ASP A C 1
ATOM 834 O O . ASP A 1 117 ? -12.082 -3.538 -26.088 1.00 91.12 117 ASP A O 1
ATOM 838 N N . ASP A 1 118 ? -12.491 -4.744 -24.246 1.00 92.19 118 ASP A N 1
ATOM 839 C CA . ASP A 1 118 ? -13.759 -4.092 -23.893 1.00 92.19 118 ASP A CA 1
ATOM 840 C C . ASP A 1 118 ? -13.581 -2.763 -23.128 1.00 92.19 118 ASP A C 1
ATOM 842 O O . ASP A 1 118 ? -14.562 -2.147 -22.709 1.00 92.19 118 ASP A O 1
ATOM 846 N N . GLY A 1 119 ? -12.335 -2.317 -22.940 1.00 87.69 119 GLY A N 1
ATOM 847 C CA . GLY A 1 119 ? -11.967 -1.115 -22.198 1.00 87.69 119 GLY A CA 1
ATOM 848 C C . GLY A 1 119 ? -12.007 -1.280 -20.678 1.00 87.69 119 GLY A C 1
ATOM 849 O O . GLY A 1 119 ? -11.739 -0.319 -19.956 1.00 87.69 119 GLY A O 1
ATOM 850 N N . SER A 1 120 ? -12.340 -2.467 -20.158 1.00 91.94 120 SER A N 1
ATOM 851 C CA . SER A 1 120 ? -12.296 -2.729 -18.721 1.00 91.94 120 SER A CA 1
ATOM 852 C C . SER A 1 120 ? -10.867 -3.015 -18.258 1.00 91.94 120 SER A C 1
ATOM 854 O O . SER A 1 120 ? -10.117 -3.752 -18.896 1.00 91.94 120 SER A O 1
ATOM 856 N N . ARG A 1 121 ? -10.488 -2.452 -17.106 1.00 90.56 121 ARG A N 1
ATOM 857 C CA . ARG A 1 121 ? -9.215 -2.756 -16.444 1.00 90.56 121 ARG A CA 1
ATOM 858 C C . ARG A 1 121 ? -9.450 -3.729 -15.281 1.00 90.56 121 ARG A C 1
ATOM 860 O O . ARG A 1 121 ? -10.248 -3.395 -14.397 1.00 90.56 121 ARG A O 1
ATOM 867 N N . PRO A 1 122 ? -8.784 -4.899 -15.251 1.00 93.12 122 PRO A N 1
ATOM 868 C CA . PRO A 1 122 ? -8.751 -5.755 -14.066 1.00 93.12 122 PRO A CA 1
ATOM 869 C C . PRO A 1 122 ? -8.161 -5.010 -12.859 1.00 93.12 122 PRO A C 1
ATOM 871 O O . PRO A 1 122 ? -7.250 -4.203 -13.020 1.00 93.12 122 PRO A O 1
ATOM 874 N N . GLU A 1 123 ? -8.670 -5.260 -11.652 1.00 91.69 123 GLU A N 1
ATOM 875 C CA . GLU A 1 123 ? -8.046 -4.694 -10.448 1.00 91.69 123 GLU A CA 1
ATOM 876 C C . GLU A 1 123 ? -6.651 -5.305 -10.244 1.00 91.69 123 GLU A C 1
ATOM 878 O O . GLU A 1 123 ? -6.493 -6.508 -10.470 1.00 91.69 123 GLU A O 1
ATOM 883 N N . PRO A 1 124 ? -5.655 -4.523 -9.789 1.00 94.69 124 PRO A N 1
ATOM 884 C CA . PRO A 1 124 ? -4.371 -5.077 -9.389 1.00 94.69 124 PRO A CA 1
ATOM 885 C C . PRO A 1 124 ? -4.522 -6.157 -8.311 1.00 94.69 124 PRO A C 1
ATOM 887 O O . PRO A 1 124 ? -5.258 -5.979 -7.336 1.00 94.69 124 PRO A O 1
ATOM 890 N N . GLU A 1 125 ? -3.792 -7.258 -8.467 1.00 94.25 125 GLU A N 1
ATOM 891 C CA . GLU A 1 125 ? -3.850 -8.408 -7.564 1.00 94.25 125 GLU A CA 1
ATOM 892 C C . GLU A 1 125 ? -2.677 -8.389 -6.571 1.00 94.25 125 GLU A C 1
ATOM 894 O O . GLU A 1 125 ? -1.535 -8.195 -6.982 1.00 94.25 125 GLU A O 1
ATOM 899 N N . PRO A 1 126 ? -2.908 -8.601 -5.267 1.00 93.56 126 PRO A N 1
ATOM 900 C CA . PRO A 1 126 ? -1.843 -8.790 -4.283 1.00 93.56 126 PRO A CA 1
ATOM 901 C C . PRO A 1 126 ? -0.907 -9.945 -4.652 1.00 93.56 126 PRO A C 1
ATOM 903 O O . PRO A 1 126 ? -1.353 -11.077 -4.800 1.00 93.56 126 PRO A O 1
ATOM 906 N N . THR A 1 127 ? 0.398 -9.676 -4.741 1.00 91.88 127 THR A N 1
ATOM 907 C CA . THR A 1 127 ? 1.429 -10.725 -4.902 1.00 91.88 127 THR A CA 1
ATOM 908 C C . THR A 1 127 ? 2.405 -10.801 -3.738 1.00 91.88 127 THR A C 1
ATOM 910 O O . THR A 1 127 ? 3.139 -11.778 -3.611 1.00 91.88 127 THR A O 1
ATOM 913 N N . GLY A 1 128 ? 2.402 -9.798 -2.859 1.00 90.62 128 GLY A N 1
ATOM 914 C CA . GLY A 1 128 ? 3.203 -9.792 -1.645 1.00 90.62 128 GLY A CA 1
ATOM 915 C C . GLY A 1 128 ? 2.541 -8.963 -0.558 1.00 90.62 128 GLY A C 1
ATOM 916 O O . GLY A 1 128 ? 2.047 -7.864 -0.817 1.00 90.62 128 GLY A O 1
ATOM 917 N N . TRP A 1 129 ? 2.537 -9.484 0.665 1.00 91.81 129 TRP A N 1
ATOM 918 C CA . TRP A 1 129 ? 1.999 -8.809 1.839 1.00 91.81 129 TRP A CA 1
ATOM 919 C C . TRP A 1 129 ? 2.627 -9.357 3.125 1.00 91.81 129 TRP A C 1
ATOM 921 O O . TRP A 1 129 ? 3.186 -10.451 3.156 1.00 91.81 129 TRP A O 1
ATOM 931 N N . SER A 1 130 ? 2.554 -8.566 4.190 1.00 87.62 130 SER A N 1
ATOM 932 C CA . SER A 1 130 ? 3.013 -8.903 5.531 1.00 87.62 130 SER A CA 1
ATOM 933 C C . SER A 1 130 ? 2.115 -8.214 6.554 1.00 87.62 130 SER A C 1
ATOM 935 O O . SER A 1 130 ? 2.110 -6.990 6.677 1.00 87.62 130 SER A O 1
ATOM 937 N N . LEU A 1 131 ? 1.324 -8.999 7.286 1.00 86.75 131 LEU A N 1
ATOM 938 C CA . LEU A 1 131 ? 0.509 -8.499 8.391 1.00 86.75 131 LEU A CA 1
ATOM 939 C C . LEU A 1 131 ? 1.086 -8.974 9.725 1.00 86.75 131 LEU A C 1
ATOM 941 O O . LEU A 1 131 ? 1.475 -10.140 9.837 1.00 86.75 131 LEU A O 1
ATOM 945 N N . PRO A 1 132 ? 1.081 -8.125 10.768 1.00 78.94 132 PRO A N 1
ATOM 946 C CA . PRO A 1 132 ? 1.464 -8.570 12.098 1.00 78.94 132 PRO A CA 1
ATOM 947 C C . PRO A 1 132 ? 0.586 -9.741 12.559 1.00 78.94 132 PRO A C 1
ATOM 949 O O . PRO A 1 132 ? -0.641 -9.688 12.468 1.00 78.94 132 PRO A O 1
ATOM 952 N N . GLY A 1 133 ? 1.219 -10.811 13.041 1.00 74.38 133 GLY A N 1
ATOM 953 C CA . GLY A 1 133 ? 0.531 -12.023 13.495 1.00 74.38 133 GLY A CA 1
ATOM 954 C C . GLY A 1 133 ? 0.032 -12.952 12.381 1.00 74.38 133 GLY A C 1
ATOM 955 O O . GLY A 1 133 ? -0.536 -14.000 12.697 1.00 74.38 133 GLY A O 1
ATOM 956 N N . ALA A 1 134 ? 0.248 -12.623 11.103 1.00 77.81 134 ALA A N 1
ATOM 957 C CA . ALA A 1 134 ? 0.032 -13.579 10.024 1.00 77.81 134 ALA A CA 1
ATOM 958 C C . ALA A 1 134 ? 1.132 -14.659 10.050 1.00 77.81 134 ALA A C 1
ATOM 960 O O . ALA A 1 134 ? 2.308 -14.331 10.234 1.00 77.81 134 ALA A O 1
ATOM 961 N N . PRO A 1 135 ? 0.784 -15.949 9.892 1.00 68.81 135 PRO A N 1
ATOM 962 C CA . PRO A 1 135 ? 1.786 -17.002 9.797 1.00 68.81 135 PRO A CA 1
ATOM 963 C C . PRO A 1 135 ? 2.661 -16.799 8.554 1.00 68.81 135 PRO A C 1
ATOM 965 O O . PRO A 1 135 ? 2.203 -16.281 7.535 1.00 68.81 135 PRO A O 1
ATOM 968 N N . ALA A 1 136 ? 3.917 -17.243 8.617 1.00 61.31 136 ALA A N 1
ATOM 969 C CA . ALA A 1 136 ? 4.784 -17.263 7.444 1.00 61.31 136 ALA A CA 1
ATOM 970 C C . ALA A 1 136 ? 4.130 -18.092 6.322 1.00 61.31 136 ALA A C 1
ATOM 972 O O . ALA A 1 136 ? 3.673 -19.210 6.564 1.00 61.31 136 ALA A O 1
ATOM 973 N N . GLY A 1 137 ? 4.063 -17.533 5.111 1.00 58.59 137 GLY A N 1
ATOM 974 C CA . GLY A 1 137 ? 3.371 -18.167 3.984 1.00 58.59 137 GLY A CA 1
ATOM 975 C C . GLY A 1 137 ? 1.844 -18.164 4.107 1.00 58.59 137 GLY A C 1
ATOM 976 O O . GLY A 1 137 ? 1.191 -19.043 3.545 1.00 58.59 137 GLY A O 1
ATOM 977 N N . ALA A 1 138 ? 1.268 -17.222 4.863 1.00 58.50 138 ALA A N 1
ATOM 978 C CA . ALA A 1 138 ? -0.165 -16.967 4.816 1.00 58.50 138 ALA A CA 1
ATOM 979 C C . ALA A 1 138 ? -0.611 -16.783 3.352 1.00 58.50 138 ALA A C 1
ATOM 981 O O . ALA A 1 138 ? 0.107 -16.165 2.571 1.00 58.50 138 ALA A O 1
ATOM 982 N N . GLY A 1 139 ? -1.729 -17.428 2.997 1.00 60.56 139 GLY A N 1
ATOM 983 C CA . GLY A 1 139 ? -2.111 -17.738 1.615 1.00 60.56 139 GLY A CA 1
ATOM 984 C C . GLY A 1 139 ? -2.397 -16.540 0.702 1.00 60.56 139 GLY A C 1
ATOM 985 O O . GLY A 1 139 ? -2.008 -15.408 0.963 1.00 60.56 139 GLY A O 1
ATOM 986 N N . ASP A 1 140 ? -3.116 -16.799 -0.387 1.00 73.56 140 ASP A N 1
ATOM 987 C CA . ASP A 1 140 ? -3.272 -15.836 -1.488 1.00 73.56 140 ASP A CA 1
ATOM 988 C C . ASP A 1 140 ? -4.047 -14.554 -1.105 1.00 73.56 140 ASP A C 1
ATOM 990 O O . ASP A 1 140 ? -3.924 -13.525 -1.767 1.00 73.56 140 ASP A O 1
ATOM 994 N N . GLU A 1 141 ? -4.844 -14.583 -0.030 1.00 86.31 141 GLU A N 1
ATOM 995 C CA . GLU A 1 141 ? -5.641 -13.437 0.429 1.00 86.31 141 GLU A CA 1
ATOM 996 C C . GLU A 1 141 ? -4.834 -12.570 1.415 1.00 86.31 141 GLU A C 1
ATOM 998 O O . GLU A 1 141 ? -4.390 -13.090 2.441 1.00 86.31 141 GLU A O 1
ATOM 1003 N N . PRO A 1 142 ? -4.699 -11.246 1.193 1.00 91.31 142 PRO A N 1
ATOM 1004 C CA . PRO A 1 142 ? -3.924 -10.349 2.052 1.00 91.31 142 PRO A CA 1
ATOM 1005 C C . PRO A 1 142 ? -4.688 -9.970 3.332 1.00 91.31 142 PRO A C 1
ATOM 1007 O O . PRO A 1 142 ? -4.886 -8.789 3.628 1.00 91.31 142 PRO A O 1
ATOM 1010 N N . ALA A 1 143 ? -5.185 -10.961 4.073 1.00 92.81 143 ALA A N 1
ATOM 1011 C CA . ALA A 1 143 ? -6.108 -10.759 5.181 1.00 92.81 143 ALA A CA 1
ATOM 1012 C C . ALA A 1 143 ? -5.823 -11.653 6.392 1.00 92.81 143 ALA A C 1
ATOM 1014 O O . ALA A 1 143 ? -5.415 -12.806 6.278 1.00 92.81 143 ALA A O 1
ATOM 1015 N N . LEU A 1 144 ? -6.137 -11.126 7.576 1.00 91.81 144 LEU A N 1
ATOM 1016 C CA . LEU A 1 144 ? -6.101 -11.842 8.847 1.00 91.81 144 LEU A CA 1
ATOM 1017 C C . LEU A 1 144 ? -7.494 -11.859 9.487 1.00 91.81 144 LEU A C 1
ATOM 1019 O O . LEU A 1 144 ? -8.075 -10.807 9.764 1.00 91.81 144 LEU A O 1
ATOM 1023 N N . LEU A 1 145 ? -8.017 -13.053 9.781 1.00 92.25 145 LEU A N 1
ATOM 1024 C CA . LEU A 1 145 ? -9.234 -13.206 10.579 1.00 92.25 145 LEU A CA 1
ATOM 1025 C C . LEU A 1 145 ? -8.916 -12.988 12.063 1.00 92.25 145 LEU A C 1
ATOM 1027 O O . LEU A 1 145 ? -8.140 -13.729 12.665 1.00 92.25 145 LEU A O 1
ATOM 1031 N N . LEU A 1 146 ? -9.549 -11.990 12.672 1.00 91.56 146 LEU A N 1
ATOM 1032 C CA . LEU A 1 146 ? -9.410 -11.703 14.094 1.00 91.56 146 LEU A CA 1
ATOM 1033 C C . LEU A 1 146 ? -10.330 -12.600 14.926 1.00 91.56 146 LEU A C 1
ATOM 1035 O O . LEU A 1 146 ? -11.413 -12.988 14.493 1.00 91.56 146 LEU A O 1
ATOM 1039 N N . ALA A 1 147 ? -9.971 -12.815 16.194 1.00 90.31 147 ALA A N 1
ATOM 1040 C CA . ALA A 1 147 ? -10.797 -13.562 17.152 1.00 90.31 147 ALA A CA 1
ATOM 1041 C C . ALA A 1 147 ? -12.205 -12.964 17.366 1.00 90.31 147 ALA A C 1
ATOM 1043 O O . ALA A 1 147 ? -13.099 -13.638 17.866 1.00 90.31 147 ALA A O 1
ATOM 1044 N N . SER A 1 148 ? -12.405 -11.696 16.995 1.00 90.81 148 SER A N 1
ATOM 1045 C CA . SER A 1 148 ? -13.709 -11.028 17.028 1.00 90.81 148 SER A CA 1
ATOM 1046 C C . SER A 1 148 ? -14.622 -11.390 15.848 1.00 90.81 148 SER A C 1
ATOM 1048 O O . SER A 1 148 ? -15.763 -10.946 15.824 1.00 90.81 148 SER A O 1
ATOM 1050 N N . GLY A 1 149 ? -14.127 -12.138 14.855 1.00 92.31 149 GLY A N 1
ATOM 1051 C CA . GLY A 1 149 ? -14.832 -12.458 13.611 1.00 92.31 149 GLY A CA 1
ATOM 1052 C C . GLY A 1 149 ? -14.681 -11.409 12.502 1.00 92.31 149 GLY A C 1
ATOM 1053 O O . GLY A 1 149 ? -15.068 -11.676 11.369 1.00 92.31 149 GLY A O 1
ATOM 1054 N N . ALA A 1 150 ? -14.099 -10.240 12.794 1.00 94.56 150 ALA A N 1
ATOM 1055 C CA . ALA A 1 150 ? -13.723 -9.263 11.770 1.00 94.56 150 ALA A CA 1
ATOM 1056 C C . ALA A 1 150 ? -12.430 -9.677 11.051 1.00 94.56 150 ALA A C 1
ATOM 1058 O O . ALA A 1 150 ? -11.595 -10.385 11.614 1.00 94.56 150 ALA A O 1
ATOM 1059 N N . ARG A 1 151 ? -12.243 -9.189 9.829 1.00 95.06 151 ARG A N 1
ATOM 1060 C CA . ARG A 1 151 ? -11.051 -9.393 9.007 1.00 95.06 151 ARG A CA 1
ATOM 1061 C C . ARG A 1 151 ? -10.271 -8.093 8.876 1.00 95.06 151 ARG A C 1
ATOM 1063 O O . ARG A 1 151 ? -10.860 -7.046 8.612 1.00 95.06 151 ARG A O 1
ATOM 1070 N N . ALA A 1 152 ? -8.958 -8.171 9.053 1.00 95.50 152 ALA A N 1
ATOM 1071 C CA . ALA A 1 152 ? -8.029 -7.087 8.768 1.00 95.50 152 ALA A CA 1
ATOM 1072 C C . ALA A 1 152 ? -7.333 -7.360 7.431 1.00 95.50 152 ALA A C 1
ATOM 1074 O O . ALA A 1 152 ? -6.603 -8.339 7.321 1.00 95.50 152 ALA A O 1
ATOM 1075 N N . PHE A 1 153 ? -7.563 -6.509 6.437 1.00 96.00 153 PHE A N 1
ATOM 1076 C CA . PHE A 1 153 ? -6.969 -6.594 5.107 1.00 96.00 153 PHE A CA 1
ATOM 1077 C C . PHE A 1 153 ? -5.802 -5.620 4.976 1.00 96.00 153 PHE A C 1
ATOM 1079 O O . PHE A 1 153 ? -5.926 -4.453 5.361 1.00 96.00 153 PHE A O 1
ATOM 1086 N N . ALA A 1 154 ? -4.705 -6.077 4.380 1.00 95.75 154 ALA A N 1
ATOM 1087 C CA . ALA A 1 154 ? -3.678 -5.198 3.852 1.00 95.75 154 ALA A CA 1
ATOM 1088 C C . ALA A 1 154 ? -4.184 -4.561 2.551 1.00 95.75 154 ALA A C 1
ATOM 1090 O O . ALA A 1 154 ? -4.593 -5.245 1.614 1.00 95.75 154 ALA A O 1
ATOM 1091 N N . VAL A 1 155 ? -4.165 -3.233 2.508 1.00 96.12 155 VAL A N 1
ATOM 1092 C CA . VAL A 1 155 ? -4.513 -2.427 1.333 1.00 96.12 155 VAL A CA 1
ATOM 1093 C C . VAL A 1 155 ? -3.364 -1.471 1.034 1.00 96.12 155 VAL A C 1
ATOM 1095 O O . VAL A 1 155 ? -2.508 -1.238 1.886 1.00 96.12 155 VAL A O 1
ATOM 1098 N N . ARG A 1 156 ? -3.355 -0.867 -0.157 1.00 95.56 156 ARG A N 1
ATOM 1099 C CA . ARG A 1 156 ? -2.301 0.071 -0.578 1.00 95.56 156 ARG A CA 1
ATOM 1100 C C . ARG A 1 156 ? -2.034 1.172 0.452 1.00 95.56 156 ARG A C 1
ATOM 1102 O O . ARG A 1 156 ? -0.889 1.400 0.831 1.00 95.56 156 ARG A O 1
ATOM 1109 N N . SER A 1 157 ? -3.080 1.804 0.981 1.00 95.62 157 SER A N 1
ATOM 1110 C CA . SER A 1 157 ? -2.932 2.879 1.971 1.00 95.62 157 SER A CA 1
ATOM 1111 C C . SER A 1 157 ? -2.622 2.418 3.404 1.00 95.62 157 SER A C 1
ATOM 1113 O O . SER A 1 157 ? -2.489 3.264 4.284 1.00 95.62 157 SER A O 1
ATOM 1115 N N . GLY A 1 158 ? -2.586 1.111 3.689 1.00 95.94 158 GLY A N 1
ATOM 1116 C CA . GLY A 1 158 ? -2.410 0.579 5.044 1.00 95.94 158 GLY A CA 1
ATOM 1117 C C . GLY A 1 158 ? -3.320 -0.612 5.338 1.00 95.94 158 GLY A C 1
ATOM 1118 O O . GLY A 1 158 ? -3.143 -1.690 4.777 1.00 95.94 158 GLY A O 1
ATOM 1119 N N . LEU A 1 159 ? -4.280 -0.432 6.247 1.00 96.19 159 LEU A N 1
ATOM 1120 C CA . LEU A 1 159 ? -5.159 -1.496 6.737 1.00 96.19 159 LEU A CA 1
ATOM 1121 C C . LEU A 1 159 ? -6.636 -1.129 6.597 1.00 96.19 159 LEU A C 1
ATOM 1123 O O . LEU A 1 159 ? -7.040 0.011 6.840 1.00 96.19 159 LEU A O 1
ATOM 1127 N N . TRP A 1 160 ? -7.460 -2.128 6.298 1.00 96.69 160 TRP A N 1
ATOM 1128 C CA . TRP A 1 160 ? -8.913 -2.039 6.414 1.00 96.69 160 TRP A CA 1
ATOM 1129 C C . TRP A 1 160 ? -9.444 -3.133 7.338 1.00 96.69 160 TRP A C 1
ATOM 1131 O O . TRP A 1 160 ? -9.094 -4.298 7.182 1.00 96.69 160 TRP A O 1
ATOM 1141 N N . LEU A 1 161 ? -10.289 -2.765 8.300 1.00 95.94 161 LEU A N 1
ATOM 1142 C CA . LEU A 1 161 ? -10.973 -3.704 9.184 1.00 95.94 161 LEU A CA 1
ATOM 1143 C C . LEU A 1 161 ? -12.457 -3.760 8.831 1.00 95.94 161 LEU A C 1
ATOM 1145 O O . LEU A 1 161 ? -13.154 -2.760 8.992 1.00 95.94 161 LEU A O 1
ATOM 1149 N N . GLY A 1 162 ? -12.964 -4.934 8.470 1.00 94.94 162 GLY A N 1
ATOM 1150 C CA . GLY A 1 162 ? -14.378 -5.118 8.151 1.00 94.94 162 GLY A CA 1
ATOM 1151 C C . GLY A 1 162 ? -14.877 -6.539 8.364 1.00 94.94 162 GLY A C 1
ATOM 1152 O O . GLY A 1 162 ? -14.146 -7.406 8.843 1.00 94.94 162 GLY A O 1
ATOM 1153 N N . LYS A 1 163 ? -16.153 -6.768 8.049 1.00 92.19 163 LYS A N 1
ATOM 1154 C CA . LYS A 1 163 ? -16.778 -8.102 8.101 1.00 92.19 163 LYS A CA 1
ATOM 1155 C C . LYS A 1 163 ? -16.910 -8.750 6.726 1.00 92.19 163 LYS A C 1
ATOM 1157 O O . LYS A 1 163 ? -17.056 -9.968 6.652 1.00 92.19 163 LYS A O 1
ATOM 1162 N N . ASP A 1 164 ? -16.850 -7.949 5.667 1.00 91.00 164 ASP A N 1
ATOM 1163 C CA . ASP A 1 164 ? -16.956 -8.446 4.302 1.00 91.00 164 ASP A CA 1
ATOM 1164 C C . ASP A 1 164 ? -15.699 -9.214 3.883 1.00 91.00 164 ASP A C 1
ATOM 1166 O O . ASP A 1 164 ? -14.628 -9.115 4.490 1.00 91.00 164 ASP A O 1
ATOM 1170 N N . SER A 1 165 ? -15.842 -9.998 2.816 1.00 89.31 165 SER A N 1
ATOM 1171 C CA . SER A 1 165 ? -14.761 -10.807 2.251 1.00 89.31 165 SER A CA 1
ATOM 1172 C C . SER A 1 165 ? -13.733 -9.999 1.459 1.00 89.31 165 SER A C 1
ATOM 1174 O O . SER A 1 165 ? -12.766 -10.580 0.985 1.00 89.31 165 SER A O 1
ATOM 1176 N N . ALA A 1 166 ? -13.945 -8.695 1.274 1.00 91.62 166 ALA A N 1
ATOM 1177 C CA . ALA A 1 166 ? -13.014 -7.796 0.607 1.00 91.62 166 ALA A CA 1
ATOM 1178 C C . ALA A 1 166 ? -13.259 -6.344 1.054 1.00 91.62 166 ALA A C 1
ATOM 1180 O O . ALA A 1 166 ? -14.396 -5.998 1.389 1.00 91.62 166 ALA A O 1
ATOM 1181 N N . PRO A 1 167 ? -12.228 -5.481 1.036 1.00 93.12 167 PRO A N 1
ATOM 1182 C CA . PRO A 1 167 ? -12.404 -4.055 1.271 1.00 93.12 167 PRO A CA 1
ATOM 1183 C C . PRO A 1 167 ? -13.240 -3.402 0.157 1.00 93.12 167 PRO A C 1
ATOM 1185 O O . PRO A 1 167 ? -13.155 -3.821 -1.002 1.00 93.12 167 PRO A O 1
ATOM 1188 N N . PRO A 1 168 ? -13.988 -2.321 0.457 1.00 92.81 168 PRO A N 1
ATOM 1189 C CA . PRO A 1 168 ? -14.608 -1.493 -0.569 1.00 92.81 168 PRO A CA 1
ATOM 1190 C C . PRO A 1 168 ? -13.577 -0.984 -1.579 1.00 92.81 168 PRO A C 1
ATOM 1192 O O . PRO A 1 168 ? -12.432 -0.680 -1.222 1.00 92.81 168 PRO A O 1
ATOM 1195 N N . ARG A 1 169 ? -13.994 -0.846 -2.840 1.00 91.38 169 ARG A N 1
ATOM 1196 C CA . ARG A 1 169 ? -13.112 -0.505 -3.965 1.00 91.38 169 ARG A CA 1
ATOM 1197 C C . ARG A 1 169 ? -12.344 0.797 -3.730 1.00 91.38 169 ARG A C 1
ATOM 1199 O O . ARG A 1 169 ? -11.155 0.876 -4.021 1.00 91.38 169 ARG A O 1
ATOM 1206 N N . GLU A 1 170 ? -13.000 1.801 -3.161 1.00 91.44 170 GLU A N 1
ATOM 1207 C CA . GLU A 1 170 ? -12.423 3.114 -2.860 1.00 91.44 170 GLU A CA 1
ATOM 1208 C C . GLU A 1 170 ? -11.311 3.023 -1.806 1.00 91.44 170 GLU A C 1
ATOM 1210 O O . GLU A 1 170 ? -10.355 3.796 -1.839 1.00 91.44 170 GLU A O 1
ATOM 1215 N N . ILE A 1 171 ? -11.420 2.068 -0.876 1.00 92.75 171 ILE A N 1
ATOM 1216 C CA . ILE A 1 171 ? -10.392 1.799 0.132 1.00 92.75 171 ILE A CA 1
ATOM 1217 C C . ILE A 1 171 ? -9.244 1.000 -0.483 1.00 92.75 171 ILE A C 1
ATOM 1219 O O . ILE A 1 171 ? -8.087 1.360 -0.283 1.00 92.75 171 ILE A O 1
ATOM 1223 N N . GLY A 1 172 ? -9.552 -0.039 -1.266 1.00 92.12 172 GLY A N 1
ATOM 1224 C CA . GLY A 1 172 ? -8.543 -0.866 -1.933 1.00 92.12 172 GLY A CA 1
ATOM 1225 C C . GLY A 1 172 ? -7.671 -0.085 -2.924 1.00 92.12 172 GLY A C 1
ATOM 1226 O O . GLY A 1 172 ? -6.480 -0.359 -3.042 1.00 92.12 172 GLY A O 1
ATOM 122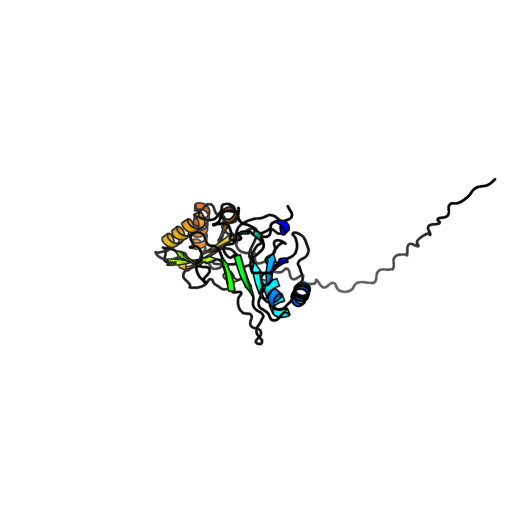7 N N . ARG A 1 173 ? -8.243 0.926 -3.593 1.00 92.81 173 ARG A N 1
ATOM 1228 C CA . ARG A 1 173 ? -7.558 1.770 -4.589 1.00 92.81 173 ARG A CA 1
ATOM 1229 C C . ARG A 1 173 ? -6.863 3.001 -4.024 1.00 92.81 173 ARG A C 1
ATOM 1231 O O . ARG A 1 173 ? -6.215 3.717 -4.785 1.00 92.81 173 ARG A O 1
ATOM 1238 N N . ARG A 1 174 ? -7.023 3.295 -2.733 1.00 94.44 174 ARG A N 1
ATOM 1239 C CA . ARG A 1 174 ? -6.412 4.483 -2.138 1.00 94.44 174 ARG A CA 1
ATOM 1240 C C . ARG A 1 174 ? -4.881 4.364 -2.211 1.00 94.44 174 ARG A C 1
ATOM 1242 O O . ARG A 1 174 ? -4.358 3.376 -1.695 1.00 94.44 174 ARG A O 1
ATOM 1249 N N . PRO A 1 175 ? -4.178 5.357 -2.785 1.00 95.06 175 PRO A N 1
ATOM 1250 C CA . PRO A 1 175 ? -2.724 5.360 -2.850 1.00 95.06 175 PRO A CA 1
ATOM 1251 C C . PRO A 1 175 ? -2.043 5.171 -1.501 1.00 95.06 175 PRO A C 1
ATOM 1253 O O . PRO A 1 175 ? -2.540 5.631 -0.467 1.00 95.06 175 PRO A O 1
ATOM 1256 N N . THR A 1 176 ? -0.886 4.518 -1.524 1.00 94.62 176 THR A N 1
ATOM 1257 C CA . THR A 1 176 ? 0.050 4.542 -0.401 1.00 94.62 176 THR A CA 1
ATOM 1258 C C . THR A 1 176 ? 0.568 5.964 -0.159 1.00 94.62 176 THR A C 1
ATOM 1260 O O . THR A 1 176 ? 0.929 6.664 -1.103 1.00 94.62 176 THR A O 1
ATOM 1263 N N . ASP A 1 177 ? 0.657 6.375 1.109 1.00 93.81 177 ASP A N 1
ATOM 1264 C CA . ASP A 1 177 ? 1.288 7.629 1.529 1.00 93.81 177 ASP A CA 1
ATOM 1265 C C . ASP A 1 177 ? 2.463 7.332 2.471 1.00 93.81 177 ASP A C 1
ATOM 1267 O O . ASP A 1 177 ? 2.294 6.790 3.564 1.00 93.81 177 ASP A O 1
ATOM 1271 N N . ALA A 1 178 ? 3.678 7.722 2.079 1.00 94.31 178 ALA A N 1
ATOM 1272 C CA . ALA A 1 178 ? 4.869 7.546 2.908 1.00 94.31 178 ALA A CA 1
ATOM 1273 C C . ALA A 1 178 ? 4.753 8.233 4.284 1.00 94.31 178 ALA A C 1
ATOM 1275 O O . ALA A 1 178 ? 5.433 7.815 5.222 1.00 94.31 178 ALA A O 1
ATOM 1276 N N . ARG A 1 179 ? 3.896 9.251 4.432 1.00 94.25 179 ARG A N 1
ATOM 1277 C CA . ARG A 1 179 ? 3.678 10.004 5.674 1.00 94.25 179 ARG A CA 1
ATOM 1278 C C . ARG A 1 179 ? 2.534 9.461 6.535 1.00 94.25 179 ARG A C 1
ATOM 1280 O O . ARG A 1 179 ? 2.456 9.855 7.697 1.00 94.25 179 ARG A O 1
ATOM 1287 N N . ALA A 1 180 ? 1.699 8.555 6.025 1.00 94.88 180 ALA A N 1
ATOM 1288 C CA . ALA A 1 180 ? 0.533 8.058 6.752 1.00 94.88 180 ALA A CA 1
ATOM 1289 C C . ALA A 1 180 ? 0.204 6.590 6.434 1.00 94.88 180 ALA A C 1
ATOM 1291 O O . ALA A 1 180 ? -0.139 6.235 5.308 1.00 94.88 180 ALA A O 1
ATOM 1292 N N . LEU A 1 181 ? 0.212 5.747 7.471 1.00 96.12 181 LEU A N 1
ATOM 1293 C CA . LEU A 1 181 ? -0.398 4.419 7.443 1.00 96.12 181 LEU A CA 1
ATOM 1294 C C . LEU A 1 181 ? -1.864 4.565 7.855 1.00 96.12 181 LEU A C 1
ATOM 1296 O O . LEU A 1 181 ? -2.192 4.752 9.029 1.00 96.12 181 LEU A O 1
ATOM 1300 N N . ARG A 1 182 ? -2.774 4.452 6.889 1.00 96.38 182 ARG A N 1
ATOM 1301 C CA . ARG A 1 182 ? -4.210 4.606 7.128 1.00 96.38 182 ARG A CA 1
ATOM 1302 C C . ARG A 1 182 ? -4.818 3.300 7.627 1.00 96.38 182 ARG A C 1
ATOM 1304 O O . ARG A 1 182 ? -4.795 2.293 6.925 1.00 96.38 182 ARG A O 1
ATOM 1311 N N . VAL A 1 183 ? -5.447 3.335 8.796 1.00 96.69 183 VAL A N 1
ATOM 1312 C CA . VAL A 1 183 ? -6.231 2.228 9.358 1.00 96.69 183 VAL A CA 1
ATOM 1313 C C . VAL A 1 183 ? -7.707 2.592 9.273 1.00 96.69 183 VAL A C 1
ATOM 1315 O O . VAL A 1 183 ? -8.223 3.357 10.087 1.00 96.69 183 VAL A O 1
ATOM 1318 N N . THR A 1 184 ? -8.396 2.071 8.262 1.00 95.62 184 THR A N 1
ATOM 1319 C CA . THR A 1 184 ? -9.824 2.340 8.049 1.00 95.62 184 THR A CA 1
ATOM 1320 C C . THR A 1 184 ? -10.666 1.265 8.727 1.00 95.62 184 THR A C 1
ATOM 1322 O O . THR A 1 184 ? -10.441 0.079 8.502 1.00 95.62 184 THR A O 1
ATOM 1325 N N . VAL A 1 185 ? -11.651 1.661 9.532 1.00 94.62 185 VAL A N 1
ATOM 1326 C CA . VAL A 1 185 ? -12.563 0.715 10.192 1.00 94.62 185 VAL A CA 1
ATOM 1327 C C . VAL A 1 185 ? -13.954 0.824 9.590 1.00 94.62 185 VAL A C 1
ATOM 1329 O O . VAL A 1 185 ? -14.533 1.906 9.568 1.00 94.62 185 VAL A O 1
ATOM 1332 N N . ASP A 1 186 ? -14.497 -0.293 9.119 1.00 92.50 186 ASP A N 1
ATOM 1333 C CA . ASP A 1 186 ? -15.843 -0.350 8.569 1.00 92.50 186 ASP A CA 1
ATOM 1334 C C . ASP A 1 186 ? -16.925 -0.085 9.631 1.00 92.50 186 ASP A C 1
ATOM 1336 O O . ASP A 1 186 ? -16.795 -0.439 10.808 1.00 92.50 186 ASP A O 1
ATOM 1340 N N . SER A 1 187 ? -18.035 0.515 9.199 1.00 89.38 187 SER A N 1
ATOM 1341 C CA . SER A 1 187 ? -19.168 0.858 10.064 1.00 89.38 187 SER A CA 1
ATOM 1342 C C . SER A 1 187 ? -19.791 -0.358 10.769 1.00 89.38 187 SER A C 1
ATOM 1344 O O . SER A 1 187 ? -20.193 -0.258 11.934 1.00 89.38 187 SER A O 1
ATOM 1346 N N . ALA A 1 188 ? -19.808 -1.532 10.130 1.00 89.50 188 ALA A N 1
ATOM 1347 C CA . ALA A 1 188 ? -20.342 -2.765 10.703 1.00 89.50 188 ALA A CA 1
ATOM 1348 C C . ALA A 1 188 ? -19.478 -3.303 11.856 1.00 89.50 188 ALA A C 1
ATOM 1350 O O . ALA A 1 188 ? -19.982 -4.003 12.735 1.00 89.50 188 ALA A O 1
ATOM 1351 N N . CYS A 1 189 ? -18.190 -2.947 11.901 1.00 91.75 189 CYS A N 1
ATOM 1352 C CA . CYS A 1 189 ? -17.299 -3.253 13.025 1.00 91.75 189 CYS A CA 1
ATOM 1353 C C . CYS A 1 189 ? -17.485 -2.292 14.209 1.00 91.75 189 CYS A C 1
ATOM 1355 O O . CYS A 1 189 ? -16.988 -2.554 15.307 1.00 91.75 189 CYS A O 1
ATOM 1357 N N . LEU A 1 190 ? -18.192 -1.180 14.003 1.00 89.69 190 LEU A N 1
ATOM 1358 C CA . LEU A 1 190 ? -18.356 -0.112 14.988 1.00 89.69 190 LEU A CA 1
ATOM 1359 C C . LEU A 1 190 ? -19.751 -0.074 15.620 1.00 89.69 190 LEU A C 1
ATOM 1361 O O . LEU A 1 190 ? -20.027 0.767 16.478 1.00 89.69 190 LEU A O 1
ATOM 1365 N N . THR A 1 191 ? -20.620 -1.005 15.236 1.00 86.81 191 THR A N 1
ATOM 1366 C CA . THR A 1 191 ? -22.003 -1.103 15.705 1.00 86.81 191 THR A CA 1
ATOM 1367 C C . THR A 1 191 ? -22.289 -2.473 16.327 1.00 86.81 191 THR A C 1
ATOM 1369 O O . THR A 1 191 ? -21.549 -3.442 16.156 1.00 86.81 191 THR A O 1
ATOM 1372 N N . GLY A 1 192 ? -23.372 -2.558 17.105 1.00 87.50 192 GLY A N 1
ATOM 1373 C CA . GLY A 1 192 ? -23.821 -3.810 17.716 1.00 87.50 192 GLY A CA 1
ATOM 1374 C C . GLY A 1 192 ? -22.998 -4.279 18.924 1.00 87.50 192 GLY A C 1
ATOM 1375 O O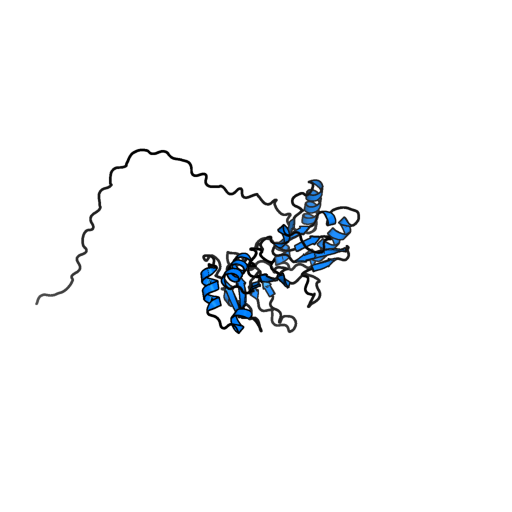 . GLY A 1 192 ? -22.176 -3.555 19.482 1.00 87.50 192 GLY A O 1
ATOM 1376 N N . ARG A 1 193 ? -23.271 -5.516 19.365 1.00 89.31 193 ARG A N 1
ATOM 1377 C CA . ARG A 1 193 ? -22.722 -6.103 20.606 1.00 89.31 193 ARG A CA 1
ATOM 1378 C C . ARG A 1 193 ? -21.244 -6.493 20.510 1.00 89.31 193 ARG A C 1
ATOM 1380 O O . ARG A 1 193 ? -20.572 -6.575 21.530 1.00 89.31 193 ARG A O 1
ATOM 1387 N N . GLU A 1 194 ? -20.748 -6.732 19.301 1.00 91.94 194 GLU A N 1
ATOM 1388 C CA . GLU A 1 194 ? -19.378 -7.204 19.048 1.00 91.94 194 GLU A CA 1
ATOM 1389 C C . GLU A 1 194 ? -18.367 -6.061 18.899 1.00 91.94 194 GLU A C 1
ATOM 1391 O O . GLU A 1 194 ? -17.163 -6.308 18.894 1.00 91.94 194 GLU A O 1
ATOM 1396 N N . ARG A 1 195 ? -18.837 -4.807 18.833 1.00 92.31 195 ARG A N 1
ATOM 1397 C CA . ARG A 1 195 ? -18.009 -3.605 18.659 1.00 92.31 195 ARG A CA 1
ATOM 1398 C C . ARG A 1 195 ? -16.769 -3.598 19.550 1.00 92.31 195 ARG A C 1
ATOM 1400 O O . ARG A 1 195 ? -15.654 -3.401 19.075 1.00 92.31 195 ARG A O 1
ATOM 1407 N N . ASP A 1 196 ? -16.948 -3.823 20.849 1.00 93.75 196 ASP A N 1
ATOM 1408 C CA . ASP A 1 196 ? -15.842 -3.749 21.807 1.00 93.75 196 ASP A CA 1
ATOM 1409 C C . ASP A 1 196 ? -14.819 -4.877 21.576 1.00 93.75 196 ASP A C 1
ATOM 1411 O O . ASP A 1 196 ? -13.618 -4.670 21.759 1.00 93.75 196 ASP A O 1
ATOM 1415 N N . ALA A 1 197 ? -15.269 -6.046 21.103 1.00 95.31 197 ALA A N 1
ATOM 1416 C CA . ALA A 1 197 ? -14.390 -7.141 20.707 1.00 95.31 197 ALA A CA 1
ATOM 1417 C C . ALA A 1 197 ? -13.615 -6.812 19.420 1.00 95.31 197 ALA A C 1
ATOM 1419 O O . ALA A 1 197 ? -12.416 -7.088 19.356 1.00 95.31 197 ALA A O 1
ATOM 1420 N N . HIS A 1 198 ? -14.253 -6.179 18.428 1.00 94.81 198 HIS A N 1
ATOM 1421 C CA . HIS A 1 198 ? -13.581 -5.710 17.210 1.00 94.81 198 HIS A CA 1
ATOM 1422 C C . HIS A 1 198 ? -12.505 -4.669 17.526 1.00 94.81 198 HIS A C 1
ATOM 1424 O O . HIS A 1 198 ? -11.358 -4.829 17.113 1.00 94.81 198 HIS A O 1
ATOM 1430 N N . LEU A 1 199 ? -12.833 -3.655 18.333 1.00 94.62 199 LEU A N 1
ATOM 1431 C CA . LEU A 1 199 ? -11.876 -2.627 18.750 1.00 94.62 199 LEU A CA 1
ATOM 1432 C C . LEU A 1 199 ? -10.734 -3.204 19.594 1.00 94.62 199 LEU A C 1
ATOM 1434 O O . LEU A 1 199 ? -9.591 -2.774 19.456 1.00 94.62 199 LEU A O 1
ATOM 1438 N N . LYS A 1 200 ? -11.008 -4.197 20.449 1.00 95.19 200 LYS A N 1
ATOM 1439 C CA . LYS A 1 200 ? -9.960 -4.904 21.199 1.00 95.19 200 LYS A CA 1
ATOM 1440 C C . LYS A 1 200 ? -9.036 -5.696 20.271 1.00 95.19 200 LYS A C 1
ATOM 1442 O O . LYS A 1 200 ? -7.824 -5.645 20.455 1.00 95.19 200 LYS A O 1
ATOM 1447 N N . GLY A 1 201 ? -9.594 -6.399 19.285 1.00 94.81 201 GLY A N 1
ATOM 1448 C CA . GLY A 1 201 ? -8.817 -7.119 18.274 1.00 94.81 201 GLY A CA 1
ATOM 1449 C C . GLY A 1 201 ? -7.941 -6.179 17.447 1.00 94.81 201 GLY A C 1
ATOM 1450 O O . GLY A 1 201 ? -6.756 -6.444 17.274 1.00 94.81 201 GLY A O 1
ATOM 1451 N N . LEU A 1 202 ? -8.493 -5.040 17.025 1.00 94.94 202 LEU A N 1
ATOM 1452 C CA . LEU A 1 202 ? -7.741 -4.003 16.326 1.00 94.94 202 LEU A CA 1
ATOM 1453 C C . LEU A 1 202 ? -6.611 -3.438 17.192 1.00 94.94 202 LEU A C 1
ATOM 1455 O O . LEU A 1 202 ? -5.487 -3.322 16.727 1.00 94.94 202 LEU A O 1
ATOM 1459 N N . ALA A 1 203 ? -6.879 -3.120 18.460 1.00 95.12 203 ALA A N 1
ATOM 1460 C CA . ALA A 1 203 ? -5.848 -2.618 19.366 1.00 95.12 203 ALA A CA 1
ATOM 1461 C C . ALA A 1 203 ? -4.699 -3.622 19.564 1.00 95.12 203 ALA A C 1
ATOM 1463 O O . ALA A 1 203 ? -3.552 -3.198 19.669 1.00 95.12 203 ALA A O 1
ATOM 1464 N N . ALA A 1 204 ? -4.997 -4.926 19.592 1.00 94.25 204 ALA A N 1
ATOM 1465 C CA . ALA A 1 204 ? -3.977 -5.971 19.643 1.00 94.25 204 ALA A CA 1
ATOM 1466 C C . ALA A 1 204 ? -3.147 -6.010 18.351 1.00 94.25 204 ALA A C 1
ATOM 1468 O O . ALA A 1 204 ? -1.927 -5.973 18.426 1.00 94.25 204 ALA A O 1
ATOM 1469 N N . LEU A 1 205 ? -3.790 -5.978 17.179 1.00 93.19 205 LEU A N 1
ATOM 1470 C CA . LEU A 1 205 ? -3.093 -5.930 15.887 1.00 93.19 205 LEU A CA 1
ATOM 1471 C C . LEU A 1 205 ? -2.169 -4.705 15.774 1.00 93.19 205 LEU A C 1
ATOM 1473 O O . LEU A 1 205 ? -1.018 -4.820 15.369 1.00 93.19 205 LEU A O 1
ATOM 1477 N N . LEU A 1 206 ? -2.659 -3.528 16.170 1.00 93.31 206 LEU A N 1
ATOM 1478 C CA . LEU A 1 206 ? -1.894 -2.278 16.133 1.00 93.31 206 LEU A CA 1
ATOM 1479 C C . LEU A 1 206 ? -0.741 -2.254 17.145 1.00 93.31 206 LEU A C 1
ATOM 1481 O O . LEU A 1 206 ? 0.197 -1.474 16.986 1.00 93.31 206 LEU A O 1
ATOM 1485 N N . ALA A 1 207 ? -0.809 -3.074 18.197 1.00 92.50 207 ALA A N 1
ATOM 1486 C CA . ALA A 1 207 ? 0.272 -3.195 19.165 1.00 92.50 207 ALA A CA 1
ATOM 1487 C C . ALA A 1 207 ? 1.491 -3.940 18.603 1.00 92.50 207 ALA A C 1
ATOM 1489 O O . ALA A 1 207 ? 2.598 -3.666 19.057 1.00 92.50 207 ALA A O 1
ATOM 1490 N N . GLU A 1 208 ? 1.280 -4.798 17.604 1.00 92.31 208 GLU A N 1
ATOM 1491 C CA . GLU A 1 208 ? 2.311 -5.595 16.928 1.00 92.31 208 GLU A CA 1
ATOM 1492 C C . GLU A 1 208 ? 2.967 -4.860 15.743 1.00 92.31 208 GLU A C 1
ATOM 1494 O O . GLU A 1 208 ? 3.885 -5.386 15.117 1.00 92.31 208 GLU A O 1
ATOM 1499 N N . LEU A 1 209 ? 2.508 -3.649 15.402 1.00 90.75 209 LEU A N 1
ATOM 1500 C CA . LEU A 1 209 ? 3.171 -2.826 14.389 1.00 90.75 209 LEU A CA 1
ATOM 1501 C C . LEU A 1 209 ? 4.579 -2.436 14.847 1.00 90.75 209 LEU A C 1
ATOM 1503 O O . LEU A 1 209 ? 4.789 -2.069 16.008 1.00 90.75 209 LEU A O 1
ATOM 1507 N N . ASP A 1 210 ? 5.525 -2.434 13.904 1.00 89.19 210 ASP A N 1
ATOM 1508 C CA . ASP A 1 210 ? 6.855 -1.890 14.157 1.00 89.19 210 ASP A CA 1
ATOM 1509 C C . ASP A 1 210 ? 6.779 -0.400 14.553 1.00 89.19 210 ASP A C 1
ATOM 1511 O O . ASP A 1 210 ? 5.807 0.311 14.265 1.00 89.19 210 ASP A O 1
ATOM 1515 N N . ALA A 1 211 ? 7.790 0.083 15.282 1.00 91.62 211 ALA A N 1
ATOM 1516 C CA . ALA A 1 211 ? 7.769 1.447 15.810 1.00 91.62 211 ALA A CA 1
ATOM 1517 C C . ALA A 1 211 ? 7.604 2.522 14.710 1.00 91.62 211 ALA A C 1
ATOM 1519 O O . ALA A 1 211 ? 6.804 3.440 14.918 1.00 91.62 211 ALA A O 1
ATOM 1520 N N . PRO A 1 212 ? 8.277 2.426 13.542 1.00 92.50 212 PRO A N 1
ATOM 1521 C CA . PRO A 1 212 ? 8.028 3.338 12.429 1.00 92.50 212 PRO A CA 1
ATOM 1522 C C . PRO A 1 212 ? 6.586 3.310 11.905 1.00 92.50 212 PRO A C 1
ATOM 1524 O O . PRO A 1 212 ? 5.981 4.371 11.770 1.00 92.50 212 PRO A O 1
ATOM 1527 N N . ALA A 1 213 ? 6.007 2.138 11.647 1.00 93.06 213 ALA A N 1
ATOM 1528 C CA . ALA A 1 213 ? 4.630 1.993 11.176 1.00 93.06 213 ALA A CA 1
ATOM 1529 C C . ALA A 1 213 ? 3.638 2.554 12.192 1.00 93.06 213 ALA A C 1
ATOM 1531 O O . ALA A 1 213 ? 2.728 3.292 11.824 1.00 93.06 213 ALA A O 1
ATOM 1532 N N . ARG A 1 214 ? 3.855 2.292 13.484 1.00 94.12 214 ARG A N 1
ATOM 1533 C CA . ARG A 1 214 ? 3.020 2.840 14.554 1.00 94.12 214 ARG A CA 1
ATOM 1534 C C . ARG A 1 214 ? 3.092 4.365 14.641 1.00 94.12 214 ARG A C 1
ATOM 1536 O O . ARG A 1 214 ? 2.070 4.993 14.897 1.00 94.12 214 ARG A O 1
ATOM 1543 N N . ALA A 1 215 ? 4.263 4.962 14.418 1.00 94.25 215 ALA A N 1
ATOM 1544 C CA . ALA A 1 215 ? 4.437 6.416 14.433 1.00 94.25 215 ALA A CA 1
ATOM 1545 C C . ALA A 1 215 ? 3.721 7.126 13.269 1.00 94.25 215 ALA A C 1
ATOM 1547 O O . ALA A 1 215 ? 3.339 8.284 13.415 1.00 94.25 215 ALA A O 1
ATOM 1548 N N . HIS A 1 216 ? 3.522 6.433 12.144 1.00 95.62 216 HIS A N 1
ATOM 1549 C CA . HIS A 1 216 ? 2.798 6.947 10.976 1.00 95.62 216 HIS A CA 1
ATOM 1550 C C . HIS A 1 216 ? 1.329 6.500 10.939 1.00 95.62 216 HIS A C 1
ATOM 1552 O O . HIS A 1 216 ? 0.594 6.902 10.041 1.00 95.62 216 HIS A O 1
ATOM 1558 N N . ALA A 1 217 ? 0.889 5.658 11.879 1.00 96.50 217 ALA A N 1
ATOM 1559 C CA . ALA A 1 217 ? -0.450 5.091 11.861 1.00 96.50 217 ALA A CA 1
ATOM 1560 C C . ALA A 1 217 ? -1.519 6.091 12.318 1.00 96.50 217 ALA A C 1
ATOM 1562 O O . ALA A 1 217 ? -1.431 6.713 13.381 1.00 96.50 217 ALA A O 1
ATOM 1563 N N . GLU A 1 218 ? -2.591 6.166 11.539 1.00 97.12 218 GLU A N 1
ATOM 1564 C CA . GLU A 1 218 ? -3.768 6.973 11.836 1.00 97.12 218 GLU A CA 1
ATOM 1565 C C . GLU A 1 218 ? -5.062 6.176 11.651 1.00 97.12 218 GLU A C 1
ATOM 1567 O O . GLU A 1 218 ? -5.222 5.396 10.711 1.00 97.12 218 GLU A O 1
ATOM 1572 N N . ILE A 1 219 ? -6.014 6.384 12.561 1.00 96.31 219 ILE A N 1
ATOM 1573 C CA . ILE A 1 219 ? -7.342 5.773 12.487 1.00 96.31 219 ILE A CA 1
ATOM 1574 C C . ILE A 1 219 ? -8.254 6.647 11.634 1.00 96.31 219 ILE A C 1
ATOM 1576 O O . ILE A 1 219 ? -8.398 7.839 11.901 1.00 96.31 219 ILE A O 1
ATOM 1580 N N . ALA A 1 220 ? -8.939 6.036 10.672 1.00 91.88 220 ALA A N 1
ATOM 1581 C CA . ALA A 1 220 ? -9.969 6.667 9.864 1.00 91.88 220 ALA A CA 1
ATOM 1582 C C . ALA A 1 220 ? -11.313 5.955 10.020 1.00 91.88 220 ALA A C 1
ATOM 1584 O O . ALA A 1 220 ? -11.398 4.724 9.997 1.00 91.88 220 ALA A O 1
ATOM 1585 N N . GLY A 1 221 ? -12.369 6.752 10.169 1.00 83.81 221 GLY A N 1
ATOM 1586 C CA . GLY A 1 221 ? -13.738 6.257 10.111 1.00 83.81 221 GLY A CA 1
ATOM 1587 C C . GLY A 1 221 ? -14.262 6.147 8.675 1.00 83.81 221 GLY A C 1
ATOM 1588 O O . GLY A 1 221 ? -13.646 6.689 7.752 1.00 83.81 221 GLY A O 1
ATOM 1589 N N . PRO A 1 222 ? -15.414 5.483 8.487 1.00 81.25 222 PRO A N 1
ATOM 1590 C CA . PRO A 1 222 ? -16.176 5.5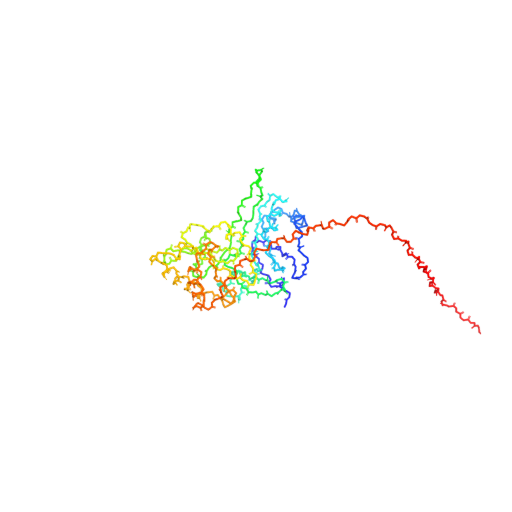45 7.242 1.00 81.25 222 PRO A CA 1
ATOM 1591 C C . PRO A 1 222 ? -16.494 7.001 6.873 1.00 81.25 222 PRO A C 1
ATOM 1593 O O . PRO A 1 222 ? -16.721 7.818 7.767 1.00 81.25 222 PRO A O 1
ATOM 1596 N N . ALA A 1 223 ? -16.538 7.324 5.577 1.00 76.44 223 ALA A N 1
ATOM 1597 C CA . ALA A 1 223 ? -16.817 8.689 5.114 1.00 76.44 223 ALA A CA 1
ATOM 1598 C C . ALA A 1 223 ? -18.177 9.211 5.619 1.00 76.44 223 ALA A C 1
ATOM 1600 O O . ALA A 1 223 ? -18.271 10.352 6.061 1.00 76.44 223 ALA A O 1
ATOM 1601 N N . ASP A 1 224 ? -19.185 8.336 5.655 1.00 78.00 224 ASP A N 1
ATOM 1602 C CA . ASP A 1 224 ? -20.560 8.661 6.060 1.00 78.00 224 ASP A CA 1
ATOM 1603 C C . ASP A 1 224 ? -20.848 8.325 7.534 1.00 78.00 224 ASP A C 1
ATOM 1605 O O . ASP A 1 224 ? -21.989 8.085 7.937 1.00 78.00 224 ASP A O 1
ATOM 1609 N N . ALA A 1 225 ? -19.805 8.247 8.363 1.00 82.69 225 ALA A N 1
ATOM 1610 C CA . ALA A 1 225 ? -19.948 7.918 9.771 1.00 82.69 225 ALA A CA 1
ATOM 1611 C C . ALA A 1 225 ? -20.714 9.006 10.539 1.00 82.69 225 ALA A C 1
ATOM 1613 O O . ALA A 1 225 ? -20.380 10.190 10.482 1.00 82.69 225 ALA A O 1
ATOM 1614 N N . ALA A 1 226 ? -21.692 8.583 11.345 1.00 86.25 226 ALA A N 1
ATOM 1615 C CA . ALA A 1 226 ? -22.382 9.474 12.271 1.00 86.25 226 ALA A CA 1
ATOM 1616 C C . ALA A 1 226 ? -21.386 10.145 13.250 1.00 86.25 226 ALA A C 1
ATOM 1618 O O . ALA A 1 226 ? -20.400 9.506 13.648 1.00 86.25 226 ALA A O 1
ATOM 1619 N N . PRO A 1 227 ? -21.624 11.399 13.687 1.00 87.62 227 PRO A N 1
ATOM 1620 C CA . PRO A 1 227 ? -20.709 12.137 14.565 1.00 87.62 227 PRO A CA 1
ATOM 1621 C C . PRO A 1 227 ? -20.336 11.393 15.853 1.00 87.62 227 PRO A C 1
ATOM 1623 O O . PRO A 1 227 ? -19.202 11.485 16.325 1.00 87.62 227 PRO A O 1
ATOM 1626 N N . GLU A 1 228 ? -21.265 10.618 16.409 1.00 87.94 228 GLU A N 1
ATOM 1627 C CA . GLU A 1 228 ? -21.051 9.800 17.601 1.00 87.94 228 GLU A CA 1
ATOM 1628 C C . GLU A 1 228 ? -20.021 8.695 17.335 1.00 87.94 228 GLU A C 1
ATOM 1630 O O . GLU A 1 228 ? -19.126 8.467 18.148 1.00 87.94 228 GLU A O 1
ATOM 1635 N N . LEU A 1 229 ? -20.102 8.051 16.167 1.00 87.75 229 LEU A N 1
ATOM 1636 C CA . LEU A 1 229 ? -19.161 7.017 15.735 1.00 87.75 229 LEU A CA 1
ATOM 1637 C C . LEU A 1 229 ? -17.752 7.595 15.572 1.00 87.75 229 LEU A C 1
ATOM 1639 O O . LEU A 1 229 ? -16.772 7.009 16.031 1.00 87.75 229 LEU A O 1
ATOM 1643 N N . VAL A 1 230 ? -17.661 8.775 14.954 1.00 90.19 230 VAL A N 1
ATOM 1644 C CA . VAL A 1 230 ? -16.404 9.511 14.772 1.00 90.19 230 VAL A CA 1
ATOM 1645 C C . VAL A 1 230 ? -15.798 9.886 16.125 1.00 90.19 230 VAL A C 1
ATOM 1647 O O . VAL A 1 230 ? -14.595 9.719 16.332 1.00 90.19 230 VAL A O 1
ATOM 1650 N N . ALA A 1 231 ? -16.615 10.353 17.073 1.00 90.12 231 ALA A N 1
ATOM 1651 C CA . ALA A 1 231 ? -16.157 10.682 18.419 1.00 90.12 231 ALA A CA 1
ATOM 1652 C C . ALA A 1 231 ? -15.614 9.448 19.160 1.00 90.12 231 ALA A C 1
ATOM 1654 O O . ALA A 1 231 ? -14.572 9.536 19.813 1.00 90.12 231 ALA A O 1
ATOM 1655 N N . GLU A 1 232 ? -16.271 8.295 19.035 1.00 89.56 232 GLU A N 1
ATOM 1656 C CA . GLU A 1 232 ? -15.801 7.038 19.627 1.00 89.56 232 GLU A CA 1
ATOM 1657 C C . GLU A 1 232 ? -14.501 6.539 18.988 1.00 89.56 232 GLU A C 1
ATOM 1659 O O . GLU A 1 232 ? -13.568 6.174 19.705 1.00 89.56 232 GLU A O 1
ATOM 1664 N N . LEU A 1 233 ? -14.377 6.597 17.660 1.00 92.69 233 LEU A N 1
ATOM 1665 C CA . LEU A 1 233 ? -13.123 6.263 16.983 1.00 92.69 233 LEU A CA 1
ATOM 1666 C C . LEU A 1 233 ? -11.982 7.207 17.368 1.00 92.69 233 LEU A C 1
ATOM 1668 O O . LEU A 1 233 ? -10.847 6.767 17.531 1.00 92.69 233 LEU A O 1
ATOM 1672 N N . ARG A 1 234 ? -12.267 8.497 17.565 1.00 94.00 234 ARG A N 1
ATOM 1673 C CA . ARG A 1 234 ? -11.271 9.458 18.046 1.00 94.00 234 ARG A CA 1
ATOM 1674 C C . ARG A 1 234 ? -10.806 9.116 19.461 1.00 94.00 234 ARG A C 1
ATOM 1676 O O . ARG A 1 234 ? -9.606 9.124 19.722 1.00 94.00 234 ARG A O 1
ATOM 1683 N N . LYS A 1 235 ? -11.726 8.763 20.368 1.00 93.38 235 LYS A N 1
ATOM 1684 C CA . LYS A 1 235 ? -11.370 8.273 21.715 1.00 93.38 235 LYS A CA 1
ATOM 1685 C C . LYS A 1 235 ? -10.532 6.998 21.636 1.00 93.38 235 LYS A C 1
ATOM 1687 O O . LYS A 1 235 ? -9.562 6.858 22.380 1.00 93.38 235 LYS A O 1
ATOM 1692 N N . PHE A 1 236 ? -10.893 6.084 20.735 1.00 94.88 236 PHE A N 1
ATOM 1693 C CA . PHE A 1 236 ? -10.131 4.868 20.482 1.00 94.88 236 PHE A CA 1
ATOM 1694 C C . PHE A 1 236 ? -8.704 5.188 20.025 1.00 94.88 236 PHE A C 1
ATOM 1696 O O . PHE A 1 236 ? -7.769 4.708 20.662 1.00 94.88 236 PHE A O 1
ATOM 1703 N N . ALA A 1 237 ? -8.543 6.052 19.016 1.00 95.00 237 ALA A N 1
ATOM 1704 C CA . ALA A 1 237 ? -7.247 6.473 18.489 1.00 95.00 237 ALA A CA 1
ATOM 1705 C C . ALA A 1 237 ? -6.343 7.030 19.599 1.00 95.00 237 ALA A C 1
ATOM 1707 O O . ALA A 1 237 ? -5.236 6.528 19.800 1.00 95.00 237 ALA A O 1
ATOM 1708 N N . VAL A 1 238 ? -6.863 7.962 20.411 1.00 94.75 238 VAL A N 1
ATOM 1709 C CA . VAL A 1 238 ? -6.144 8.534 21.564 1.00 94.75 238 VAL A CA 1
ATOM 1710 C C . VAL A 1 238 ? -5.719 7.448 22.554 1.00 94.75 238 VAL A C 1
ATOM 1712 O O . VAL A 1 238 ? -4.566 7.418 22.977 1.00 94.75 238 VAL A O 1
ATOM 1715 N N . ARG A 1 239 ? -6.616 6.516 22.900 1.00 94.25 239 ARG A N 1
ATOM 1716 C CA . ARG A 1 239 ? -6.310 5.416 23.829 1.00 94.25 239 ARG A CA 1
ATOM 1717 C C . ARG A 1 239 ? -5.230 4.474 23.291 1.00 94.25 239 ARG A C 1
ATOM 1719 O O . ARG A 1 239 ? -4.475 3.914 24.078 1.00 94.25 239 ARG A O 1
ATOM 1726 N N . THR A 1 240 ? -5.159 4.288 21.975 1.00 92.44 240 THR A N 1
ATOM 1727 C CA . THR A 1 240 ? -4.125 3.472 21.319 1.00 92.44 240 THR A CA 1
ATOM 1728 C C . THR A 1 240 ? -2.832 4.238 21.015 1.00 92.44 240 THR A C 1
ATOM 1730 O O . THR A 1 240 ? -1.863 3.628 20.557 1.00 92.44 240 THR A O 1
ATOM 1733 N N . GLY A 1 241 ? -2.795 5.545 21.302 1.00 91.62 241 GLY A N 1
ATOM 1734 C CA . GLY A 1 241 ? -1.656 6.420 21.018 1.00 91.62 241 GLY A CA 1
ATOM 1735 C C . GLY A 1 241 ? -1.493 6.750 19.534 1.00 91.62 241 GLY A C 1
ATOM 1736 O O . GLY A 1 241 ? -0.370 6.945 19.087 1.00 91.62 241 GLY A O 1
ATOM 1737 N N . LEU A 1 242 ? -2.591 6.764 18.775 1.00 93.44 242 LEU A N 1
ATOM 1738 C CA . LEU A 1 242 ? -2.615 7.031 17.338 1.00 93.44 242 LEU A CA 1
ATOM 1739 C C . LEU A 1 242 ? -3.299 8.361 17.031 1.00 93.44 242 LEU A C 1
ATOM 1741 O O . LEU A 1 242 ? -4.167 8.824 17.779 1.00 93.44 242 LEU A O 1
ATOM 1745 N N . ALA A 1 243 ? -2.941 8.943 15.889 1.00 93.62 243 ALA A N 1
ATOM 1746 C CA . ALA A 1 243 ? -3.666 10.075 15.336 1.00 93.62 243 ALA A CA 1
ATOM 1747 C C . ALA A 1 243 ? -5.040 9.631 14.807 1.00 93.62 243 ALA A C 1
ATOM 1749 O O . ALA A 1 243 ? -5.247 8.476 14.423 1.00 93.62 243 ALA A O 1
ATOM 1750 N N . PHE A 1 244 ? -5.990 10.563 14.788 1.00 93.00 244 PHE A N 1
ATOM 1751 C CA . PHE A 1 244 ? -7.226 10.392 14.036 1.00 93.00 244 PHE A CA 1
ATOM 1752 C C . PHE A 1 244 ? -7.099 11.172 12.734 1.00 93.00 244 PHE A C 1
ATOM 1754 O O . PHE A 1 244 ? -6.804 12.367 12.756 1.00 93.00 244 PHE A O 1
ATOM 1761 N N . ALA A 1 245 ? -7.345 10.479 11.634 1.00 90.06 245 ALA A N 1
ATOM 1762 C CA . ALA A 1 245 ? -7.350 11.006 10.289 1.00 90.06 245 ALA A CA 1
ATOM 1763 C C . ALA A 1 245 ? -8.125 12.323 10.166 1.00 90.06 245 ALA A C 1
ATOM 1765 O O . ALA A 1 245 ? -9.289 12.414 10.577 1.00 90.06 245 ALA A O 1
ATOM 1766 N N . ALA A 1 246 ? -7.526 13.313 9.506 1.00 78.06 246 ALA A N 1
ATOM 1767 C CA . ALA A 1 246 ? -8.296 14.446 9.017 1.00 78.06 246 ALA A CA 1
ATOM 1768 C C . ALA A 1 246 ? -9.330 13.957 7.975 1.00 78.06 246 ALA A C 1
ATOM 1770 O O . ALA A 1 246 ? -9.045 13.014 7.215 1.00 78.06 246 ALA A O 1
ATOM 1771 N N . PRO A 1 247 ? -10.533 14.565 7.927 1.00 66.31 247 PRO A N 1
ATOM 1772 C CA . PRO A 1 247 ? -11.407 14.432 6.769 1.00 66.31 247 PRO A CA 1
ATOM 1773 C C . PRO A 1 247 ? -10.597 14.794 5.527 1.00 66.31 247 PRO A C 1
ATOM 1775 O O . PRO A 1 247 ? -9.822 15.749 5.572 1.00 66.31 247 PRO A O 1
ATOM 1778 N N . ALA A 1 248 ? -10.743 14.031 4.443 1.00 57.91 248 ALA A N 1
ATOM 1779 C CA . ALA A 1 248 ? -10.136 14.432 3.185 1.00 57.91 248 ALA A CA 1
ATOM 1780 C C . ALA A 1 248 ? -10.703 15.811 2.835 1.00 57.91 248 ALA A C 1
ATOM 1782 O O . ALA A 1 248 ? -11.910 15.941 2.624 1.00 57.91 248 ALA A O 1
ATOM 1783 N N . GLU A 1 249 ? -9.863 16.846 2.838 1.00 40.41 249 GLU A N 1
ATOM 1784 C CA . GLU A 1 249 ? -10.234 18.093 2.194 1.00 40.41 249 GLU A CA 1
ATOM 1785 C C . GLU A 1 249 ? -10.463 17.727 0.737 1.00 40.41 249 GLU A C 1
ATOM 1787 O O . GLU A 1 249 ? -9.548 17.277 0.044 1.00 40.41 249 GLU A O 1
ATOM 1792 N N . THR A 1 250 ? -11.709 17.836 0.287 1.00 34.41 250 THR A N 1
ATOM 1793 C CA . THR A 1 250 ? -12.005 17.830 -1.133 1.00 34.41 250 THR A CA 1
ATOM 1794 C C . THR A 1 250 ? -11.176 18.972 -1.699 1.00 34.41 250 THR A C 1
ATOM 1796 O O . THR A 1 250 ? -11.538 20.139 -1.540 1.00 34.41 250 THR A O 1
ATOM 1799 N N . GLN A 1 251 ? -10.028 18.652 -2.302 1.00 34.59 251 GLN A N 1
ATOM 1800 C CA . GLN A 1 251 ? -9.366 19.557 -3.221 1.00 34.59 251 GLN A CA 1
ATOM 1801 C C . GLN A 1 251 ? -10.372 19.742 -4.344 1.00 34.59 251 GLN A C 1
ATOM 1803 O O . GLN A 1 251 ? -10.443 18.974 -5.301 1.00 34.59 251 GLN A O 1
ATOM 1808 N N . THR A 1 252 ? -11.240 20.730 -4.155 1.00 30.44 252 THR A N 1
ATOM 1809 C CA . THR A 1 252 ? -11.950 21.368 -5.240 1.00 30.44 252 THR A CA 1
ATOM 1810 C C . THR A 1 252 ? -10.822 21.772 -6.158 1.00 30.44 252 THR A C 1
ATOM 1812 O O . THR A 1 252 ? -10.013 22.620 -5.784 1.00 30.44 252 THR A O 1
ATOM 1815 N N . ALA A 1 253 ? -10.685 21.072 -7.283 1.00 34.84 253 ALA A N 1
ATOM 1816 C CA . ALA A 1 253 ? -9.848 21.542 -8.357 1.00 34.84 253 ALA A CA 1
ATOM 1817 C C . ALA A 1 253 ? -10.264 22.997 -8.557 1.00 34.84 253 ALA A C 1
ATOM 1819 O O . ALA A 1 253 ? -11.392 23.265 -8.987 1.00 34.84 253 ALA A O 1
ATOM 1820 N N . GLU A 1 254 ? -9.395 23.930 -8.166 1.00 35.56 254 GLU A N 1
ATOM 1821 C CA . GLU A 1 254 ? -9.412 25.271 -8.710 1.00 35.56 254 GLU A CA 1
ATOM 1822 C C . GLU A 1 254 ? -9.163 25.057 -10.197 1.00 35.56 254 GLU A C 1
ATOM 1824 O O . GLU A 1 254 ? -8.045 25.040 -10.699 1.00 35.56 254 GLU A O 1
ATOM 1829 N N . THR A 1 255 ? -10.262 24.768 -10.890 1.00 37.00 255 THR A N 1
ATOM 1830 C CA . THR A 1 255 ? -10.411 25.043 -12.295 1.00 37.00 255 THR A CA 1
ATOM 1831 C C . THR A 1 255 ? -10.085 26.514 -12.368 1.00 37.00 255 THR A C 1
ATOM 1833 O O . THR A 1 255 ? -10.856 27.349 -11.895 1.00 37.00 255 THR A O 1
ATOM 1836 N N . GLU A 1 256 ? -8.885 26.800 -12.851 1.00 38.50 256 GLU A N 1
ATOM 1837 C CA . GLU A 1 256 ? -8.481 28.097 -13.339 1.00 38.50 256 GLU A CA 1
ATOM 1838 C C . GLU A 1 256 ? -9.553 28.507 -14.352 1.00 38.50 256 GLU A C 1
ATOM 1840 O O . GLU A 1 256 ? -9.528 28.145 -15.529 1.00 38.50 256 GLU A O 1
ATOM 1845 N N . VAL A 1 257 ? -10.598 29.173 -13.855 1.00 37.19 257 VAL A N 1
ATOM 1846 C CA . VAL A 1 257 ? -11.586 29.818 -14.696 1.00 37.19 257 VAL A CA 1
ATOM 1847 C C . VAL A 1 257 ? -10.804 30.942 -15.331 1.00 37.19 257 VAL A C 1
ATOM 1849 O O . VAL A 1 257 ? -10.565 31.978 -14.713 1.00 37.19 257 VAL A O 1
ATOM 1852 N N . ALA A 1 258 ? -10.356 30.667 -16.554 1.00 39.19 258 ALA A N 1
ATOM 1853 C CA . ALA A 1 258 ? -9.859 31.626 -17.507 1.00 39.19 258 ALA A CA 1
ATOM 1854 C C . ALA A 1 258 ? -10.771 32.857 -17.466 1.00 39.19 258 ALA A C 1
ATOM 1856 O O . ALA A 1 258 ? -11.862 32.895 -18.039 1.00 39.19 258 ALA A O 1
ATOM 1857 N N . GLY A 1 259 ? -10.326 33.857 -16.711 1.00 32.94 259 GLY A N 1
ATOM 1858 C CA . GLY A 1 259 ? -10.950 35.158 -16.647 1.00 32.94 259 GLY A CA 1
ATOM 1859 C C . GLY A 1 259 ? -10.701 35.848 -17.973 1.00 32.94 259 GLY A C 1
ATOM 1860 O O . GLY A 1 259 ? -9.621 36.385 -18.208 1.00 32.94 259 GLY A O 1
ATOM 1861 N N . LEU A 1 260 ? -11.720 35.806 -18.829 1.00 42.47 260 LEU A N 1
ATOM 1862 C CA . LEU A 1 260 ? -11.937 36.708 -19.954 1.00 42.47 260 LEU A CA 1
ATOM 1863 C C . LEU A 1 260 ? -11.387 38.111 -19.648 1.00 42.47 260 LEU A C 1
ATOM 1865 O O . LEU A 1 260 ? -11.954 38.855 -18.847 1.00 42.47 260 LEU A O 1
ATOM 1869 N N . ARG A 1 261 ? -10.306 38.494 -20.331 1.00 33.94 261 ARG A N 1
ATOM 1870 C CA . ARG A 1 261 ? -9.982 39.899 -20.583 1.00 33.94 261 ARG A CA 1
ATOM 1871 C C . ARG A 1 261 ? -10.200 40.176 -22.062 1.00 33.94 261 ARG A C 1
ATOM 1873 O O . ARG A 1 261 ? -9.481 39.668 -22.917 1.00 33.94 261 ARG A O 1
ATOM 1880 N N . GLU A 1 262 ? -11.232 40.967 -22.324 1.00 37.72 262 GLU A N 1
ATOM 1881 C CA . GLU A 1 262 ? -11.517 41.595 -23.610 1.00 37.72 262 GLU A CA 1
ATOM 1882 C C . GLU A 1 262 ? -10.385 42.543 -24.073 1.00 37.72 262 GLU A C 1
ATOM 1884 O O . GLU A 1 262 ? -9.546 42.961 -23.266 1.00 37.72 262 GLU A O 1
ATOM 1889 N N . PRO A 1 263 ? -10.327 42.862 -25.383 1.00 45.41 263 PRO A N 1
ATOM 1890 C CA . PRO A 1 263 ? -9.127 43.344 -26.056 1.00 45.41 263 PRO A CA 1
ATOM 1891 C C . PRO A 1 263 ? -8.918 44.853 -25.884 1.00 45.41 263 PRO A C 1
ATOM 1893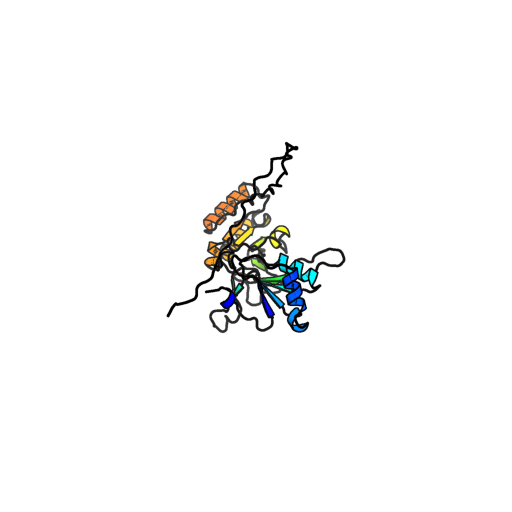 O O . PRO A 1 263 ? -9.782 45.663 -26.210 1.00 45.41 263 PRO A O 1
ATOM 1896 N N . GLY A 1 264 ? -7.722 45.239 -25.437 1.00 33.03 264 GLY A N 1
ATOM 1897 C CA . GLY A 1 264 ? -7.300 46.634 -25.324 1.00 33.03 264 GLY A CA 1
ATOM 1898 C C . GLY A 1 264 ? -5.910 46.865 -25.916 1.00 33.03 264 GLY A C 1
ATOM 1899 O O . GLY A 1 264 ? -4.922 46.533 -25.280 1.00 33.03 264 GLY A O 1
ATOM 1900 N N . THR A 1 265 ? -5.892 47.458 -27.114 1.00 34.22 265 THR A N 1
ATOM 1901 C CA . THR A 1 265 ? -4.879 48.357 -27.716 1.00 34.22 265 THR A CA 1
ATOM 1902 C C . THR A 1 265 ? -3.400 47.903 -27.797 1.00 34.22 265 THR A C 1
ATOM 1904 O O . THR A 1 265 ? -2.770 47.625 -26.780 1.00 34.22 265 THR A O 1
ATOM 1907 N N . PRO A 1 266 ? -2.776 47.917 -28.998 1.00 40.69 266 PRO A N 1
ATOM 1908 C CA . PRO A 1 266 ? -1.396 47.466 -29.189 1.00 40.69 266 PRO A CA 1
ATOM 1909 C C . PRO A 1 266 ? -0.369 48.411 -28.547 1.00 40.69 266 PRO A C 1
ATOM 1911 O O . PRO A 1 266 ? -0.385 49.622 -28.772 1.00 40.69 266 PRO A O 1
ATOM 1914 N N . ALA A 1 267 ? 0.561 47.831 -27.784 1.00 38.56 267 ALA A N 1
ATOM 1915 C CA . ALA A 1 267 ? 1.730 48.517 -27.244 1.00 38.56 267 ALA A CA 1
ATOM 1916 C C . ALA A 1 267 ? 2.824 48.683 -28.317 1.00 38.56 267 ALA A C 1
ATOM 1918 O O . ALA A 1 267 ? 3.107 47.768 -29.091 1.00 38.56 267 ALA A O 1
ATOM 1919 N N . ALA A 1 268 ? 3.430 49.871 -28.353 1.00 44.72 268 ALA A N 1
ATOM 1920 C CA . ALA A 1 268 ? 4.509 50.253 -29.262 1.00 44.72 268 ALA A CA 1
ATOM 1921 C C . ALA A 1 268 ? 5.802 49.431 -29.038 1.00 44.72 268 ALA A C 1
ATOM 1923 O O . ALA A 1 268 ? 6.070 49.012 -27.909 1.00 44.72 268 ALA A O 1
ATOM 1924 N N . PRO A 1 269 ? 6.632 49.219 -30.079 1.00 43.28 269 PRO A N 1
ATOM 1925 C CA . PRO A 1 269 ? 7.830 48.394 -29.972 1.00 43.28 269 PRO A CA 1
ATOM 1926 C C . PRO A 1 269 ? 8.968 49.108 -29.222 1.00 43.28 269 PRO A C 1
ATOM 1928 O O . PRO A 1 269 ? 9.257 50.281 -29.459 1.00 43.28 269 PRO A O 1
ATOM 1931 N N . LEU A 1 270 ? 9.633 48.365 -28.332 1.00 42.81 270 LEU A N 1
ATOM 1932 C CA . LEU A 1 270 ? 10.859 48.768 -27.636 1.00 42.81 270 LEU A CA 1
ATOM 1933 C C . LEU A 1 270 ? 12.065 48.776 -28.602 1.00 42.81 270 LEU A C 1
ATOM 1935 O O . LEU A 1 270 ? 12.145 47.909 -29.476 1.00 42.81 270 LEU A O 1
ATOM 1939 N N . PRO A 1 271 ? 13.025 49.711 -28.457 1.00 40.84 271 PRO A N 1
ATOM 1940 C CA . PRO A 1 271 ? 14.189 49.788 -29.333 1.00 40.84 271 PRO A CA 1
ATOM 1941 C C . PRO A 1 271 ? 15.217 48.683 -29.044 1.00 40.84 271 PRO A C 1
ATOM 1943 O O . PRO A 1 271 ? 15.526 48.365 -27.896 1.00 40.84 271 PRO A O 1
ATOM 1946 N N . ALA A 1 272 ? 15.766 48.131 -30.127 1.00 34.38 272 ALA A N 1
ATOM 1947 C CA . ALA A 1 272 ? 16.805 47.111 -30.132 1.00 34.38 272 ALA A CA 1
ATOM 1948 C C . ALA A 1 272 ? 18.133 47.637 -29.558 1.00 34.38 272 ALA A C 1
ATOM 1950 O O . ALA A 1 272 ? 18.649 48.668 -29.992 1.00 34.38 272 ALA A O 1
ATOM 1951 N N . VAL A 1 273 ? 18.714 46.893 -28.614 1.00 41.66 273 VAL A N 1
ATOM 1952 C CA . VAL A 1 273 ? 20.085 47.106 -28.137 1.00 41.66 273 VAL A CA 1
ATOM 1953 C C . VAL A 1 273 ? 21.037 46.360 -29.071 1.00 41.66 273 VAL A C 1
ATOM 1955 O O . VAL A 1 273 ? 21.103 45.132 -29.074 1.00 41.66 273 VAL A O 1
ATOM 1958 N N . THR A 1 274 ? 21.759 47.124 -29.886 1.00 39.22 274 THR A N 1
ATOM 1959 C CA . THR A 1 274 ? 22.826 46.653 -30.774 1.00 39.22 274 THR A CA 1
ATOM 1960 C C . THR A 1 274 ? 24.033 46.180 -29.962 1.00 39.22 274 THR A C 1
ATOM 1962 O O . THR A 1 274 ? 24.589 46.932 -29.162 1.00 39.22 274 THR A O 1
ATOM 1965 N N . ALA A 1 275 ? 24.460 44.938 -30.198 1.00 37.66 275 ALA A N 1
ATOM 1966 C CA . ALA A 1 275 ? 25.689 44.365 -29.660 1.00 37.66 275 ALA A CA 1
ATOM 1967 C C . ALA A 1 275 ? 26.933 45.030 -30.280 1.00 37.66 275 ALA A C 1
ATOM 1969 O O . ALA A 1 275 ? 27.043 45.142 -31.501 1.00 37.66 275 ALA A O 1
ATOM 1970 N N . ALA A 1 276 ? 27.883 45.444 -29.438 1.00 39.16 276 ALA A N 1
ATOM 1971 C CA . ALA A 1 276 ? 29.207 45.895 -29.862 1.00 39.16 276 ALA A CA 1
ATOM 1972 C C . ALA A 1 276 ? 30.182 44.698 -29.957 1.00 39.16 276 ALA A C 1
ATOM 1974 O O . ALA A 1 276 ? 30.126 43.802 -29.111 1.00 39.16 276 ALA A O 1
ATOM 1975 N N . PRO A 1 277 ? 31.077 44.658 -30.963 1.00 42.09 277 PRO A N 1
ATOM 1976 C CA . PRO A 1 277 ? 31.968 43.526 -31.198 1.00 42.09 277 PRO A CA 1
ATOM 1977 C C . PRO A 1 277 ? 33.178 43.502 -30.252 1.00 42.09 277 PRO A C 1
ATOM 1979 O O . PRO A 1 277 ? 33.785 44.528 -29.947 1.00 42.09 277 PRO A O 1
ATOM 1982 N N . VAL A 1 278 ? 33.561 42.290 -29.843 1.00 38.41 278 VAL A N 1
ATOM 1983 C CA . VAL A 1 278 ? 34.762 41.992 -29.054 1.00 38.41 278 VAL A CA 1
ATOM 1984 C C . VAL A 1 278 ? 35.950 41.818 -30.006 1.00 38.41 278 VAL A C 1
ATOM 1986 O O . VAL A 1 278 ? 36.029 40.830 -30.731 1.00 38.41 278 VAL A O 1
ATOM 1989 N N . THR A 1 279 ? 36.893 42.758 -30.011 1.00 37.00 279 THR A N 1
ATOM 1990 C CA . THR A 1 279 ? 38.187 42.608 -30.699 1.00 37.00 279 THR A CA 1
ATOM 1991 C C . THR A 1 279 ? 39.204 41.910 -29.800 1.00 37.00 279 THR A C 1
ATOM 1993 O O . THR A 1 279 ? 39.610 42.447 -28.771 1.00 37.00 279 THR A O 1
ATOM 1996 N N . THR A 1 280 ? 39.658 40.730 -30.223 1.00 40.44 280 THR A N 1
ATOM 1997 C CA . THR A 1 280 ? 40.853 40.040 -29.717 1.00 40.44 280 THR A CA 1
ATOM 1998 C C . THR A 1 280 ? 41.936 40.088 -30.787 1.00 40.44 280 THR A C 1
ATOM 2000 O O . THR A 1 280 ? 41.734 39.539 -31.860 1.00 40.44 280 THR A O 1
ATOM 2003 N N . THR A 1 281 ? 43.103 40.665 -30.486 1.00 41.12 281 THR A N 1
ATOM 2004 C CA . THR A 1 281 ? 44.383 40.268 -31.107 1.00 41.12 281 THR A CA 1
ATOM 2005 C C . THR A 1 281 ? 45.550 40.799 -30.280 1.00 41.12 281 THR A C 1
ATOM 2007 O O . THR A 1 281 ? 45.769 42.005 -30.203 1.00 41.12 281 THR A O 1
ATOM 2010 N N . GLY A 1 282 ? 46.319 39.882 -29.687 1.00 33.72 282 GLY A N 1
ATOM 2011 C CA . GLY A 1 282 ? 47.624 40.137 -29.083 1.00 33.72 282 GLY A CA 1
ATOM 2012 C C . GLY A 1 282 ? 48.717 39.289 -29.746 1.00 33.72 282 GLY A C 1
ATOM 2013 O O . GLY A 1 282 ? 48.638 38.064 -29.717 1.00 33.72 282 GLY A O 1
ATOM 2014 N N . ARG A 1 283 ? 49.712 39.960 -30.349 1.00 36.22 283 ARG A N 1
ATOM 2015 C CA . ARG A 1 283 ? 51.118 39.583 -30.692 1.00 36.22 283 ARG A CA 1
ATOM 2016 C C . ARG A 1 283 ? 51.601 40.609 -31.745 1.00 36.22 283 ARG A C 1
ATOM 2018 O O . ARG A 1 283 ? 50.808 40.958 -32.602 1.00 36.22 283 ARG A O 1
ATOM 2025 N N . ALA A 1 284 ? 52.829 41.132 -31.817 1.00 38.31 284 ALA A N 1
ATOM 2026 C CA . ALA A 1 284 ? 54.107 40.894 -31.145 1.00 38.31 284 ALA A CA 1
ATOM 2027 C C . ALA A 1 284 ? 55.086 42.087 -31.393 1.00 38.31 284 ALA A C 1
ATOM 2029 O O . ALA A 1 284 ? 54.886 42.833 -32.343 1.00 38.31 284 ALA A O 1
ATOM 2030 N N . ARG A 1 285 ? 56.131 42.185 -30.541 1.00 37.38 285 ARG A N 1
ATOM 2031 C CA . ARG A 1 285 ? 57.496 42.799 -30.633 1.00 37.38 285 ARG A CA 1
ATOM 2032 C C . ARG A 1 285 ? 57.843 43.910 -31.655 1.00 37.38 285 ARG A C 1
ATOM 2034 O O . ARG A 1 285 ? 57.539 43.783 -32.835 1.00 37.38 285 ARG A O 1
ATOM 2041 N N . PRO A 1 286 ? 58.809 44.774 -31.274 1.00 51.06 286 PRO A N 1
ATOM 2042 C CA . PRO A 1 286 ? 59.882 45.209 -32.170 1.00 51.06 286 PRO A CA 1
ATOM 2043 C C . PRO A 1 286 ? 61.299 44.853 -31.662 1.00 51.06 286 PRO A C 1
ATOM 2045 O O . PRO A 1 286 ? 61.464 44.309 -30.571 1.00 51.06 286 PRO A O 1
ATOM 2048 N N . ARG A 1 287 ? 62.265 45.083 -32.561 1.00 42.97 287 ARG A N 1
ATOM 2049 C CA . ARG A 1 287 ? 63.699 44.742 -32.546 1.00 42.97 287 ARG A CA 1
ATOM 2050 C C . ARG A 1 287 ? 64.510 45.401 -31.437 1.00 42.97 287 ARG A C 1
ATOM 2052 O O . ARG A 1 287 ? 64.160 46.540 -31.069 1.00 42.97 287 ARG A O 1
#

Secondary structure (DSSP, 8-state):
--GGGGBPPPSSSEEEEE--TTSPPPPHHHHHHHHHTS-HHHHHTEEEEE-SSS--HHHHHHHHHHHTS-EEEESSEEE---S-TT--SPEEE-B-TTS-B----SEEEEEE-PPPTTSPPPPPEEEEE--TTPPTT--SS-EEE-TTS-EEEEETTEEEEESSSS--HHHHTPPPBTTBEEEEE-GGGSSSTTHHHHHHHHHHHHHTS-HHHHHHEEEE--TT--HHHHHHHHHHHHHHT-EEPPP------------------PPPPPPP-PPPP----------

Foldseek 3Di:
DFVVVQFDDDPQADEDEFDAAPDDGDALVVVLVVLVPDDPSRSLRYEYAYHQQFACQVSQQSSQQVNVHKYKYFLAGFGQFPDDPVRRDTFGFGAHSRGDTFFGAQQTMWIFHYQDPVRDGDDTAGPDGHFQPQDVCRDRFQWDQFPLQWIWHRAQQAIEIGNDPDDDPCRNPDHHDSQAHEYEYEPVCCDDDSVVVSLVRVLVRLVRGDPRNNVRYEYEYDLPDDPVSLVVSCVSCVVSVHHHDDRPPPPPPPPVPPPDDDDDDDDDDDDDDDDDDDDDDDDDDDD

Radius of gyration: 26.23 Å; chains: 1; bounding box: 88×68×56 Å

Sequence (287 aa):
GDPAYAAAAHPEKVSVLLGVPRAAPVPADDLATLLAGLPADARSSVRLVPADGREAVTLAEDVCDLLGTELEVTLGLPLSGDGTAEAAAESVRLLSTEGEFTWSPPLTALKCFPARDDGSRPEPEPTGWSLPGAPAGAGDEPALLLASGARAFAVRSGLWLGKDSAPPREIGRRPTDARALRVTVDSACLTGRERDAHLKGLAALLAELDAPARAHAEIAGPADAAPELVAELRKFAVRTGLAFAAPAETQTAETEVAGLREPGTPAAPLPAVTAAPVTTTGRARPR

pLDDT: mean 82.3, std 20.25, range [30.44, 98.0]